Protein AF-A0A3M6WZV6-F1 (afdb_monomer)

Solvent-accessible surface area (backbone atoms only — not comparable to full-atom values): 19141 Å² total; per-residue (Å²): 133,91,79,90,84,82,86,82,86,83,79,83,80,78,80,81,77,75,77,76,79,61,60,22,54,86,67,29,68,26,40,27,79,83,56,86,71,44,52,48,35,38,93,62,30,29,59,44,77,78,53,73,67,36,16,31,14,40,81,72,50,84,95,67,84,87,75,90,85,83,92,76,92,78,91,82,89,81,88,88,78,91,80,89,81,89,81,89,80,91,79,92,76,91,74,87,81,78,86,69,77,86,72,78,70,80,70,48,63,26,48,73,55,91,95,32,44,26,54,77,86,46,73,51,90,78,54,58,53,78,44,60,58,58,37,59,50,88,54,65,66,62,48,45,52,51,39,48,52,35,42,77,69,64,33,41,37,40,34,35,46,58,53,28,34,34,60,56,85,71,62,89,84,55,63,41,33,33,33,37,38,89,60,68,72,45,73,36,73,45,79,46,14,44,46,24,40,50,49,48,50,55,40,22,51,77,46,68,28,24,30,36,37,23,57,39,30,54,50,62,73,56,21,20,53,64,42,40,20,80,70,50,76,48,88,51,61,65,53,44,68,74,32,67,63,37,46,50,53,50,54,50,49,48,49,64,56,54,71,73,50,82,81,54,48,22,50,35,29,46,25,57,19,45,48,61,68,54,89,94,54,66,68,64,56,58,53,51,44,51,54,54,50,52,52,51,49,40,74,78,44,72,80,54,41,72,47,60,44,55,86,69,80,87,74,81,125

Mean predicted aligned error: 15.86 Å

Foldseek 3Di:
DDDDDDDDDDDDDDDPPPPPQDAAEAFGWQDAPPDPHHNHHPPQWHWADPDRGTTTTYGDDDPDDDDDDDDDDDDDDDDDDDDDDDDDDDDDDDDDDPDDDPDQDQFDAWDDDVPFIAGSNDTDDFAAEEDQCQLFDLDLVVLLVVLQVCLVVRHAEYEYEPAQEEADDDPPLGAHQWYCDPQDIDGDPDSSYCVSVVSNLVSLLVSNHAYEYEQFEQDCHSHGLVSCCVNQVHDHLLCLLPGPRNVVVSLVSLLVRLVVCQPRSRYQEYEHYAADDDPPDDPVSLVVSQVVSVVSNCVNHVRHHYYHNHPPPPPPD

pLDDT: mean 84.37, std 23.23, range [30.5, 99.0]

Structure (mmCIF, N/CA/C/O backbone):
data_AF-A0A3M6WZV6-F1
#
_entry.id   AF-A0A3M6WZV6-F1
#
loop_
_atom_site.group_PDB
_atom_site.id
_atom_site.type_symbol
_atom_site.label_atom_id
_atom_site.label_alt_id
_atom_site.label_comp_id
_atom_site.label_asym_id
_atom_site.label_entity_id
_atom_site.label_seq_id
_atom_site.pdbx_PDB_ins_code
_atom_site.Cartn_x
_atom_site.Cartn_y
_atom_site.Cartn_z
_atom_site.occupancy
_atom_site.B_iso_or_equiv
_atom_site.auth_seq_id
_atom_site.auth_comp_id
_atom_site.auth_asym_id
_atom_site.auth_atom_id
_atom_site.pdbx_PDB_model_num
ATOM 1 N N . MET A 1 1 ? 66.394 -41.597 69.757 1.00 39.25 1 MET A N 1
ATOM 2 C CA . MET A 1 1 ? 66.690 -40.171 69.503 1.00 39.25 1 MET A CA 1
ATOM 3 C C . MET A 1 1 ? 65.467 -39.526 68.868 1.00 39.25 1 MET A C 1
ATOM 5 O O . MET A 1 1 ? 64.855 -40.140 68.011 1.00 39.25 1 MET A O 1
ATOM 9 N N . LYS A 1 2 ? 65.102 -38.357 69.403 1.00 44.09 2 LYS A N 1
ATOM 10 C CA . LYS A 1 2 ? 64.090 -37.365 68.992 1.00 44.09 2 LYS A CA 1
ATOM 11 C C . LYS A 1 2 ? 63.691 -37.412 67.503 1.00 44.09 2 LYS A C 1
ATOM 13 O O . LYS A 1 2 ? 64.576 -37.433 66.663 1.00 44.09 2 LYS A O 1
ATOM 18 N N . HIS A 1 3 ? 62.395 -37.323 67.187 1.00 40.31 3 HIS A N 1
ATOM 19 C CA . HIS A 1 3 ? 61.750 -36.048 66.829 1.00 40.31 3 HIS A CA 1
ATOM 20 C C . HIS A 1 3 ? 60.223 -36.189 66.659 1.00 40.31 3 HIS A C 1
ATOM 22 O O . HIS A 1 3 ? 59.741 -37.007 65.883 1.00 40.31 3 HIS A O 1
ATOM 28 N N . SER A 1 4 ? 59.486 -35.350 67.397 1.00 44.00 4 SER A N 1
ATOM 29 C CA . SER A 1 4 ? 58.092 -34.964 67.149 1.00 44.00 4 SER A CA 1
ATOM 30 C C . SER A 1 4 ? 57.871 -34.469 65.722 1.00 44.00 4 SER A C 1
ATOM 32 O O . SER A 1 4 ? 58.726 -33.781 65.167 1.00 44.00 4 SER A O 1
ATOM 34 N N . SER A 1 5 ? 56.668 -34.671 65.190 1.00 46.50 5 SER A N 1
ATOM 35 C CA . SER A 1 5 ? 56.097 -33.785 64.172 1.00 46.50 5 SER A CA 1
ATOM 36 C C . SER A 1 5 ? 54.604 -33.609 64.435 1.00 46.50 5 SER A C 1
ATOM 38 O O . SER A 1 5 ? 53.846 -34.574 64.501 1.00 46.50 5 SER A O 1
ATOM 40 N N . SER A 1 6 ? 54.244 -32.353 64.683 1.00 44.28 6 SER A N 1
ATOM 41 C CA . SER A 1 6 ? 52.907 -31.858 64.991 1.00 44.28 6 SER A CA 1
ATOM 42 C C . SER A 1 6 ? 52.050 -31.660 63.737 1.00 44.28 6 SER A C 1
ATOM 44 O O . SER A 1 6 ? 52.566 -31.398 62.657 1.00 44.28 6 SER A O 1
ATOM 46 N N . LEU A 1 7 ? 50.738 -31.749 63.978 1.00 45.72 7 LEU A N 1
ATOM 47 C CA . LEU A 1 7 ? 49.558 -31.214 63.284 1.00 45.72 7 LEU A CA 1
ATOM 48 C C . LEU A 1 7 ? 49.718 -30.429 61.966 1.00 45.72 7 LEU A C 1
ATOM 50 O O . LEU A 1 7 ? 50.375 -29.394 61.927 1.00 45.72 7 LEU A O 1
ATOM 54 N N . ALA A 1 8 ? 48.838 -30.758 61.014 1.00 42.41 8 ALA A N 1
ATOM 55 C CA . ALA A 1 8 ? 47.955 -29.770 60.384 1.00 42.41 8 ALA A CA 1
ATOM 56 C C . ALA A 1 8 ? 46.658 -30.454 59.902 1.00 42.41 8 ALA A C 1
ATOM 58 O O . ALA A 1 8 ? 46.665 -31.207 58.932 1.00 42.41 8 ALA A O 1
ATOM 59 N N . ALA A 1 9 ? 45.541 -30.208 60.591 1.00 46.25 9 ALA A N 1
ATOM 60 C CA . ALA A 1 9 ? 44.210 -30.520 60.081 1.00 46.25 9 ALA A CA 1
ATOM 61 C C . ALA A 1 9 ? 43.785 -29.382 59.138 1.00 46.25 9 ALA A C 1
ATOM 63 O O . ALA A 1 9 ? 43.605 -28.250 59.588 1.00 46.25 9 ALA A O 1
ATOM 64 N N . LEU A 1 10 ? 43.656 -29.661 57.838 1.00 41.41 10 LEU A N 1
ATOM 65 C CA . LEU A 1 10 ? 43.050 -28.727 56.888 1.00 41.41 10 LEU A CA 1
ATOM 66 C C . LEU A 1 10 ? 41.525 -28.767 57.059 1.00 41.41 10 LEU A C 1
ATOM 68 O O . LEU A 1 10 ? 40.875 -29.745 56.694 1.00 41.41 10 LEU A O 1
ATOM 72 N N . ALA A 1 11 ? 40.957 -27.689 57.597 1.00 48.72 11 ALA A N 1
ATOM 73 C CA . ALA A 1 11 ? 39.534 -27.408 57.487 1.00 48.72 11 ALA A CA 1
ATOM 74 C C . ALA A 1 11 ? 39.229 -26.982 56.041 1.00 48.72 11 ALA A C 1
ATOM 76 O O . ALA A 1 11 ? 39.697 -25.940 55.582 1.00 48.72 11 ALA A O 1
ATOM 77 N N . ALA A 1 12 ? 38.466 -27.797 55.312 1.00 47.28 12 ALA A N 1
ATOM 78 C CA . ALA A 1 12 ? 37.948 -27.431 54.002 1.00 47.28 12 ALA A CA 1
ATOM 79 C C . ALA A 1 12 ? 36.805 -26.419 54.179 1.00 47.28 12 ALA A C 1
ATOM 81 O O . ALA A 1 12 ? 35.716 -26.765 54.634 1.00 47.28 12 ALA A O 1
ATOM 82 N N . VAL A 1 13 ? 37.067 -25.160 53.833 1.00 50.94 13 VAL A N 1
ATOM 83 C CA . VAL A 1 13 ? 36.039 -24.126 53.691 1.00 50.94 13 VAL A CA 1
ATOM 84 C C . VAL A 1 13 ? 35.332 -24.376 52.360 1.00 50.94 13 VAL A C 1
ATOM 86 O O . VAL A 1 13 ? 35.919 -24.186 51.297 1.00 50.94 13 VAL A O 1
ATOM 89 N N . ALA A 1 14 ? 34.086 -24.844 52.412 1.00 51.78 14 ALA A N 1
ATOM 90 C CA . ALA A 1 14 ? 33.229 -24.909 51.235 1.00 51.78 14 ALA A CA 1
ATOM 91 C C . ALA A 1 14 ? 32.904 -23.473 50.775 1.00 51.78 14 ALA A C 1
ATOM 93 O O . ALA A 1 14 ? 32.451 -22.672 51.598 1.00 51.78 14 ALA A O 1
ATOM 94 N N . PRO A 1 15 ? 33.116 -23.111 49.499 1.00 47.16 15 PRO A N 1
ATOM 95 C CA . PRO A 1 15 ? 32.676 -21.821 49.000 1.00 47.16 15 PRO A CA 1
ATOM 96 C C . PRO A 1 15 ? 31.147 -21.828 48.918 1.00 47.16 15 PRO A C 1
ATOM 98 O O . PRO A 1 15 ? 30.552 -22.635 48.204 1.00 47.16 15 PRO A O 1
ATOM 101 N N . PHE A 1 16 ? 30.506 -20.915 49.648 1.00 46.62 16 PHE A N 1
ATOM 102 C CA . PHE A 1 16 ? 29.131 -20.528 49.361 1.00 46.62 16 PHE A CA 1
ATOM 103 C C . PHE A 1 16 ? 29.114 -19.907 47.960 1.00 46.62 16 PHE A C 1
ATOM 105 O O . PHE A 1 16 ? 29.552 -18.775 47.763 1.00 46.62 16 PHE A O 1
ATOM 112 N N . LEU A 1 17 ? 28.645 -20.669 46.973 1.00 44.19 17 LEU A N 1
ATOM 113 C CA . LEU A 1 17 ? 28.261 -20.138 45.671 1.00 44.19 17 LEU A CA 1
ATOM 114 C C . LEU A 1 17 ? 27.056 -19.222 45.894 1.00 44.19 17 LEU A C 1
ATOM 116 O O . LEU A 1 17 ? 25.926 -19.688 46.035 1.00 44.19 17 LEU A O 1
ATOM 120 N N . ALA A 1 18 ? 27.300 -17.915 45.958 1.00 47.25 18 ALA A N 1
ATOM 121 C CA . ALA A 1 18 ? 26.246 -16.935 45.774 1.00 47.25 18 ALA A CA 1
ATOM 122 C C . ALA A 1 18 ? 25.722 -17.102 44.341 1.00 47.25 18 ALA A C 1
ATOM 124 O O . ALA A 1 18 ? 26.432 -16.812 43.377 1.00 47.25 18 ALA A O 1
ATOM 125 N N . ALA A 1 19 ? 24.505 -17.626 44.190 1.00 47.66 19 ALA A N 1
ATOM 126 C CA . ALA A 1 19 ? 23.807 -17.584 42.916 1.00 47.66 19 ALA A CA 1
ATOM 127 C C . ALA A 1 19 ? 23.584 -16.107 42.573 1.00 47.66 19 ALA A C 1
ATOM 129 O O . ALA A 1 19 ? 22.813 -15.426 43.248 1.00 47.66 19 ALA A O 1
ATOM 130 N N . ALA A 1 20 ? 24.299 -15.595 41.571 1.00 53.62 20 ALA A N 1
ATOM 131 C CA . ALA A 1 20 ? 24.029 -14.270 41.039 1.00 53.62 20 ALA A CA 1
ATOM 132 C C . ALA A 1 20 ? 22.586 -14.272 40.519 1.00 53.62 20 ALA A C 1
ATOM 134 O O . ALA A 1 20 ? 22.272 -14.979 39.560 1.00 53.62 20 ALA A O 1
ATOM 135 N N . GLN A 1 21 ? 21.694 -13.536 41.184 1.00 60.34 21 GLN A N 1
ATOM 136 C CA . GLN A 1 21 ? 20.367 -13.275 40.645 1.00 60.34 21 GLN A CA 1
ATOM 137 C C . GLN A 1 21 ? 20.577 -12.434 39.388 1.00 60.34 21 GLN A C 1
ATOM 139 O O . GLN A 1 21 ? 21.004 -11.286 39.465 1.00 60.34 21 GLN A O 1
ATOM 144 N N . GLN A 1 22 ? 20.383 -13.044 38.223 1.00 79.69 22 GLN A N 1
ATOM 145 C CA . GLN A 1 22 ? 20.470 -12.334 36.958 1.00 79.69 22 GLN A CA 1
ATOM 146 C C . GLN A 1 22 ? 19.327 -11.315 36.922 1.00 79.69 22 GLN A C 1
ATOM 148 O O . GLN A 1 22 ? 18.174 -11.687 37.098 1.00 79.69 22 GLN A O 1
ATOM 153 N N . GLU A 1 23 ? 19.631 -10.033 36.761 1.00 91.44 23 GLU A N 1
ATOM 154 C CA . GLU A 1 23 ? 18.604 -8.997 36.636 1.00 91.44 23 GLU A CA 1
ATOM 155 C C . GLU A 1 23 ? 18.177 -8.848 35.171 1.00 91.44 23 GLU A C 1
ATOM 157 O O . GLU A 1 23 ? 18.965 -9.044 34.241 1.00 91.44 23 GLU A O 1
ATOM 162 N N . VAL A 1 24 ? 16.912 -8.498 34.961 1.00 93.38 24 VAL A N 1
ATOM 163 C CA . VAL A 1 24 ? 16.340 -8.176 33.656 1.00 93.38 24 VAL A CA 1
ATOM 164 C C . VAL A 1 24 ? 16.619 -6.709 33.357 1.00 93.38 24 VAL A C 1
ATOM 166 O O . VAL A 1 24 ? 16.270 -5.826 34.144 1.00 93.38 24 VAL A O 1
ATOM 169 N N . GLY A 1 25 ? 17.243 -6.445 32.208 1.00 92.62 25 GLY A N 1
ATOM 170 C CA . GLY A 1 25 ? 17.491 -5.085 31.737 1.00 92.62 25 GLY A CA 1
ATOM 171 C C . GLY A 1 25 ? 16.203 -4.276 31.552 1.00 92.62 25 GLY A C 1
ATOM 172 O O . GLY A 1 25 ? 15.100 -4.823 31.490 1.00 92.62 25 GLY A O 1
ATOM 173 N N . ALA A 1 26 ? 16.351 -2.957 31.439 1.00 93.06 26 ALA A N 1
ATOM 174 C CA . ALA A 1 26 ? 15.254 -2.046 31.123 1.00 93.06 26 ALA A CA 1
ATOM 175 C C . ALA A 1 26 ? 14.397 -2.582 29.959 1.00 93.06 26 ALA A C 1
ATOM 177 O O . ALA A 1 26 ? 14.938 -2.999 28.936 1.00 93.06 26 ALA A O 1
ATOM 178 N N . TYR A 1 27 ? 13.070 -2.584 30.122 1.00 94.44 27 TYR A N 1
ATOM 179 C CA . TYR A 1 27 ? 12.093 -3.071 29.136 1.00 94.44 27 TYR A CA 1
ATOM 180 C C . TYR A 1 27 ? 12.167 -4.568 28.786 1.00 94.44 27 TYR A C 1
ATOM 182 O O . TYR A 1 27 ? 11.445 -5.030 27.900 1.00 94.44 27 TYR A O 1
ATOM 190 N N . GLY A 1 28 ? 12.984 -5.360 29.484 1.00 94.69 28 GLY A N 1
ATOM 191 C CA . GLY A 1 28 ? 13.002 -6.812 29.319 1.00 94.69 28 GLY A CA 1
ATOM 192 C C . GLY A 1 28 ? 11.772 -7.490 29.932 1.00 94.69 28 GLY A C 1
ATOM 193 O O . GLY A 1 28 ? 11.123 -6.947 30.831 1.00 94.69 28 GLY A O 1
ATOM 194 N N . GLN A 1 29 ? 11.451 -8.695 29.449 1.00 97.06 29 GLN A N 1
ATOM 195 C CA . GLN A 1 29 ? 10.402 -9.523 30.045 1.00 97.06 29 GLN A CA 1
ATOM 196 C C . GLN A 1 29 ? 10.846 -10.001 31.429 1.00 97.06 29 GLN A C 1
ATOM 198 O O . GLN A 1 29 ? 11.932 -10.545 31.571 1.00 97.06 29 GLN A O 1
ATOM 203 N N . CYS A 1 30 ? 9.998 -9.818 32.434 1.00 96.94 30 CYS A N 1
ATOM 204 C CA . CYS A 1 30 ? 10.267 -10.181 33.829 1.00 96.94 30 CYS A CA 1
ATOM 205 C C . CYS A 1 30 ? 9.181 -11.094 34.422 1.00 96.94 30 CYS A C 1
ATOM 207 O O . CYS A 1 30 ? 9.174 -11.373 35.619 1.00 96.94 30 CYS A O 1
ATOM 209 N N . GLY A 1 31 ? 8.239 -11.556 33.596 1.00 96.19 31 GLY A N 1
ATOM 210 C CA . GLY A 1 31 ? 7.153 -12.434 34.014 1.00 96.19 31 GLY A CA 1
ATOM 211 C C . GLY A 1 31 ? 6.237 -12.846 32.863 1.00 96.19 31 GLY A C 1
ATOM 212 O O . GLY A 1 31 ? 6.350 -12.350 31.738 1.00 96.19 31 GLY A O 1
ATOM 213 N N . GLY A 1 32 ? 5.334 -13.776 33.160 1.00 95.94 32 GLY A N 1
ATOM 214 C CA . GLY A 1 32 ? 4.416 -14.393 32.206 1.00 95.94 32 GLY A CA 1
ATOM 215 C C . GLY A 1 32 ? 4.234 -15.881 32.496 1.00 95.94 32 GLY A C 1
ATOM 216 O O . GLY A 1 32 ? 5.146 -16.531 32.997 1.00 95.94 32 GLY A O 1
ATOM 217 N N . SER A 1 33 ? 3.068 -16.433 32.185 1.00 90.81 33 SER A N 1
ATOM 218 C CA . SER A 1 33 ? 2.684 -17.821 32.485 1.00 90.81 33 SER A CA 1
ATOM 219 C C . SER A 1 33 ? 3.585 -18.897 31.859 1.00 90.81 33 SER A C 1
ATOM 221 O O . SER A 1 33 ? 3.628 -20.013 32.368 1.00 90.81 33 SER A O 1
ATOM 223 N N . SER A 1 34 ? 4.346 -18.574 30.810 1.00 90.69 34 SER A N 1
ATOM 224 C CA . SER A 1 34 ? 5.349 -19.457 30.191 1.00 90.69 34 SER A CA 1
ATOM 225 C C . SER A 1 34 ? 6.791 -18.949 30.331 1.00 90.69 34 SER A C 1
ATOM 227 O O . SER A 1 34 ? 7.692 -19.466 29.672 1.00 90.69 34 SER A O 1
ATOM 229 N N . TYR A 1 35 ? 7.025 -17.917 31.144 1.00 92.81 35 TYR A N 1
ATOM 230 C CA . TYR A 1 35 ? 8.338 -17.299 31.303 1.00 92.81 35 TYR A CA 1
ATOM 231 C C . TYR A 1 35 ? 9.133 -17.980 32.426 1.00 92.81 35 TYR A C 1
ATOM 233 O O . TYR A 1 35 ? 8.697 -18.014 33.574 1.00 92.81 35 TYR A O 1
ATOM 241 N N . SER A 1 36 ? 10.316 -18.506 32.096 1.00 93.56 36 SER A N 1
ATOM 242 C CA . SER A 1 36 ? 11.221 -19.194 33.034 1.00 93.56 36 SER A CA 1
ATOM 243 C C . SER A 1 36 ? 12.505 -18.410 33.332 1.00 93.56 36 SER A C 1
ATOM 245 O O . SER A 1 36 ? 13.452 -18.971 33.884 1.00 93.56 36 SER A O 1
ATOM 247 N N . GLY A 1 37 ? 12.579 -17.151 32.895 1.00 92.06 37 GLY A N 1
ATOM 248 C CA . GLY A 1 37 ? 13.741 -16.293 33.097 1.00 92.06 37 GLY A CA 1
ATOM 249 C C . GLY A 1 37 ? 13.695 -15.526 34.424 1.00 92.06 37 GLY A C 1
ATOM 250 O O . GLY A 1 37 ? 12.807 -15.743 35.253 1.00 92.06 37 GLY A O 1
ATOM 251 N N . PRO A 1 38 ? 14.647 -14.609 34.645 1.00 92.81 38 PRO A N 1
ATOM 252 C CA . PRO A 1 38 ? 14.697 -13.837 35.876 1.00 92.81 38 PRO A CA 1
ATOM 253 C C . PRO A 1 38 ? 13.540 -12.842 36.004 1.00 92.81 38 PRO A C 1
ATOM 255 O O . PRO A 1 38 ? 13.070 -12.301 35.007 1.00 92.81 38 PRO A O 1
ATOM 258 N N . THR A 1 39 ? 13.084 -12.586 37.231 1.00 94.31 39 THR A N 1
ATOM 259 C CA . THR A 1 39 ? 11.917 -11.726 37.511 1.00 94.31 39 THR A CA 1
ATOM 260 C C . THR A 1 39 ? 12.278 -10.383 38.148 1.00 94.31 39 THR A C 1
ATOM 262 O O . THR A 1 39 ? 11.421 -9.511 38.279 1.00 94.31 39 THR A O 1
ATOM 265 N N . ALA A 1 40 ? 13.530 -10.218 38.578 1.00 94.19 40 ALA A N 1
ATOM 266 C CA . ALA A 1 40 ? 14.031 -8.983 39.170 1.00 94.19 40 ALA A CA 1
ATOM 267 C C . ALA A 1 40 ? 14.516 -8.041 38.066 1.00 94.19 40 ALA A C 1
ATOM 269 O O . ALA A 1 40 ? 15.320 -8.443 37.230 1.00 94.19 40 ALA A O 1
ATOM 270 N N . CYS A 1 41 ? 14.026 -6.805 38.059 1.00 94.94 41 CYS A N 1
ATOM 271 C CA . CYS A 1 41 ? 14.473 -5.772 37.130 1.00 94.94 41 CYS A CA 1
ATOM 272 C C . CYS A 1 41 ? 15.708 -5.050 37.671 1.00 94.94 41 CYS A C 1
ATOM 274 O O . CYS A 1 41 ? 15.874 -4.951 38.885 1.00 94.94 41 CYS A O 1
ATOM 276 N N . VAL A 1 42 ? 16.531 -4.507 36.772 1.00 94.00 42 VAL A N 1
ATOM 277 C CA . VAL A 1 42 ? 17.641 -3.614 37.140 1.00 94.00 42 VAL A CA 1
ATOM 278 C C . VAL A 1 42 ?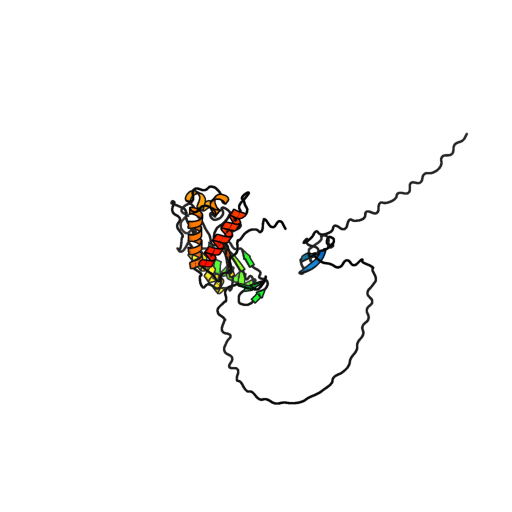 17.163 -2.410 37.959 1.00 94.00 42 VAL A C 1
ATOM 280 O O . VAL A 1 42 ? 16.014 -1.974 37.845 1.00 94.00 42 VAL A O 1
ATOM 283 N N . SER A 1 43 ? 18.064 -1.839 38.763 1.00 91.75 43 SER A N 1
ATOM 284 C CA . SER A 1 43 ? 17.773 -0.659 39.589 1.00 91.75 43 SER A CA 1
ATOM 285 C C . SER A 1 43 ? 17.091 0.471 38.799 1.00 91.75 43 SER A C 1
ATOM 287 O O . SER A 1 43 ? 17.467 0.781 37.667 1.00 91.75 43 SER A O 1
ATOM 289 N N . GLY A 1 44 ? 16.063 1.079 39.399 1.00 90.31 44 GLY A N 1
ATOM 290 C CA . GLY A 1 44 ? 15.211 2.097 38.771 1.00 90.31 44 GLY A CA 1
ATOM 291 C C . GLY A 1 44 ? 14.021 1.545 37.974 1.00 90.31 44 GLY A C 1
ATOM 292 O O . GLY A 1 44 ? 13.177 2.330 37.532 1.00 90.31 44 GLY A O 1
ATOM 293 N N . TYR A 1 45 ? 13.913 0.220 37.827 1.00 93.06 45 TYR A N 1
ATOM 294 C CA . TYR A 1 45 ? 12.825 -0.459 37.122 1.00 93.06 45 TYR A CA 1
ATOM 295 C C . TYR A 1 45 ? 12.085 -1.434 38.044 1.00 93.06 45 TYR A C 1
ATOM 297 O O . TYR A 1 45 ? 12.657 -1.993 38.977 1.00 93.06 45 TYR A O 1
ATOM 305 N N . HIS A 1 46 ? 10.804 -1.669 37.765 1.00 94.06 46 HIS A N 1
ATOM 306 C CA . HIS A 1 46 ? 10.013 -2.705 38.430 1.00 94.06 46 HIS A CA 1
ATOM 307 C C . HIS A 1 46 ? 9.270 -3.555 37.404 1.00 94.06 46 HIS A C 1
ATOM 309 O O . HIS A 1 46 ? 8.978 -3.105 36.295 1.00 94.06 46 HIS A O 1
ATOM 315 N N . CYS A 1 47 ? 8.963 -4.795 37.778 1.00 95.31 47 CYS A N 1
ATOM 316 C CA . CYS A 1 47 ? 8.249 -5.704 36.899 1.00 95.31 47 CYS A CA 1
ATOM 317 C C . CYS A 1 47 ? 6.752 -5.374 36.892 1.00 95.31 47 CYS A C 1
ATOM 319 O O . CYS A 1 47 ? 6.044 -5.674 37.854 1.00 95.31 47 CYS A O 1
ATOM 321 N N . GLN A 1 48 ? 6.261 -4.765 35.813 1.00 95.56 48 GLN A N 1
ATOM 322 C CA . GLN A 1 48 ? 4.848 -4.457 35.626 1.00 95.56 48 GLN A CA 1
ATOM 323 C C . GLN A 1 48 ? 4.174 -5.544 34.788 1.00 95.56 48 GLN A C 1
ATOM 325 O O . GLN A 1 48 ? 4.596 -5.861 33.676 1.00 95.56 48 GLN A O 1
ATOM 330 N N . ARG A 1 49 ? 3.092 -6.124 35.316 1.00 96.06 49 ARG A N 1
ATOM 331 C CA . ARG A 1 49 ? 2.272 -7.085 34.570 1.00 96.06 49 ARG A CA 1
ATOM 332 C C . ARG A 1 49 ? 1.450 -6.359 33.508 1.00 96.06 49 ARG A C 1
ATOM 334 O O . ARG A 1 49 ? 0.674 -5.471 33.848 1.00 96.06 49 ARG A O 1
ATOM 341 N N . HIS A 1 50 ? 1.544 -6.815 32.260 1.00 88.38 50 HIS A N 1
ATOM 342 C CA . HIS A 1 50 ? 0.686 -6.345 31.169 1.00 88.38 50 HIS A CA 1
ATOM 343 C C . HIS A 1 50 ? -0.465 -7.319 30.903 1.00 88.38 50 HIS A C 1
ATOM 345 O O . HIS A 1 50 ? -1.610 -6.900 30.756 1.00 88.38 50 HIS A O 1
ATOM 351 N N . ASN A 1 51 ? -0.188 -8.623 30.881 1.00 92.00 51 ASN A N 1
ATOM 352 C CA . ASN A 1 51 ? -1.198 -9.675 30.748 1.00 92.00 51 ASN A CA 1
ATOM 353 C C . ASN A 1 51 ? -0.708 -10.991 31.385 1.00 92.00 51 ASN A C 1
ATOM 355 O O . ASN A 1 51 ? 0.344 -11.021 32.020 1.00 92.00 51 ASN A O 1
ATOM 359 N N . ASP A 1 52 ? -1.480 -12.074 31.256 1.00 94.81 52 ASP A N 1
ATOM 360 C CA . ASP A 1 52 ? -1.141 -13.378 31.850 1.00 94.81 52 ASP A CA 1
ATOM 361 C C . ASP A 1 52 ? 0.160 -13.982 31.314 1.00 94.81 52 ASP A C 1
ATOM 363 O O . ASP A 1 52 ? 0.834 -14.716 32.030 1.00 94.81 52 ASP A O 1
ATOM 367 N N . TYR A 1 53 ? 0.532 -13.661 30.078 1.00 93.75 53 TYR A N 1
ATOM 368 C CA . TYR A 1 53 ? 1.679 -14.236 29.379 1.00 93.75 53 TYR A CA 1
ATOM 369 C C . TYR A 1 53 ? 2.904 -13.312 29.386 1.00 93.75 53 TYR A C 1
ATOM 371 O O . TYR A 1 53 ? 3.987 -13.745 28.996 1.00 93.75 53 TYR A O 1
ATOM 379 N N . TYR A 1 54 ? 2.759 -12.058 29.832 1.00 94.81 54 TYR A N 1
ATOM 380 C CA . TYR A 1 54 ? 3.803 -11.045 29.708 1.00 94.81 54 TYR A CA 1
ATOM 381 C C . TYR A 1 54 ? 3.777 -9.982 30.820 1.00 94.81 54 TYR A C 1
ATOM 383 O O . TYR A 1 54 ? 2.785 -9.268 31.019 1.00 94.81 54 TYR A O 1
ATOM 391 N N . SER A 1 55 ? 4.925 -9.825 31.479 1.00 97.38 55 SER A N 1
ATOM 392 C CA . SER A 1 55 ? 5.273 -8.704 32.358 1.00 97.38 55 SER A CA 1
ATOM 393 C C . SER A 1 55 ? 6.596 -8.088 31.904 1.00 97.38 55 SER A C 1
ATOM 395 O O . SER A 1 55 ? 7.487 -8.822 31.477 1.00 97.38 55 SER A O 1
ATOM 397 N N . GLN A 1 56 ? 6.751 -6.770 32.031 1.00 97.56 56 GLN A N 1
ATOM 398 C CA . GLN A 1 56 ? 7.908 -6.021 31.535 1.00 97.56 56 GLN A CA 1
ATOM 399 C C . GLN A 1 56 ? 8.535 -5.149 32.625 1.00 97.56 56 GLN A C 1
ATOM 401 O O . GLN A 1 56 ? 7.831 -4.584 33.460 1.00 97.56 56 GLN A O 1
ATOM 406 N N . CYS A 1 57 ? 9.861 -5.006 32.600 1.00 97.44 57 CYS A N 1
ATOM 407 C CA . CYS A 1 57 ? 10.562 -4.027 33.422 1.00 97.44 57 CYS A CA 1
ATOM 408 C C . CYS A 1 57 ? 10.293 -2.606 32.923 1.00 97.44 57 CYS A C 1
ATOM 410 O O . CYS A 1 57 ? 10.811 -2.215 31.878 1.00 97.44 57 CYS A O 1
ATOM 412 N N . VAL A 1 58 ? 9.539 -1.814 33.682 1.00 94.81 58 VAL A N 1
ATOM 413 C CA . VAL A 1 58 ? 9.219 -0.417 33.343 1.00 94.81 58 VAL A CA 1
ATOM 414 C C . VAL A 1 58 ? 9.833 0.557 34.359 1.00 94.81 58 VAL A C 1
ATOM 416 O O . VAL A 1 58 ? 10.043 0.169 35.515 1.00 94.81 58 VAL A O 1
ATOM 419 N N . PRO A 1 59 ? 10.146 1.808 33.964 1.00 95.12 59 PRO A N 1
ATOM 420 C CA . PRO A 1 59 ? 10.720 2.795 34.873 1.00 95.12 59 PRO A CA 1
ATOM 421 C C . PRO A 1 59 ? 9.811 3.103 36.069 1.00 95.12 59 PRO A C 1
ATOM 423 O O . PRO A 1 59 ? 8.596 3.231 35.924 1.00 95.12 59 PRO A O 1
ATOM 426 N N . GLY A 1 60 ? 10.423 3.307 37.236 1.00 78.00 60 GLY A N 1
ATOM 427 C CA . GLY A 1 60 ? 9.761 3.845 38.424 1.00 78.00 60 GLY A CA 1
ATOM 428 C C . GLY A 1 60 ? 9.207 2.773 39.354 1.00 78.00 60 GLY A C 1
ATOM 429 O O . GLY A 1 60 ? 8.047 2.405 39.257 1.00 78.00 60 GLY A O 1
ATOM 430 N N . GLY A 1 61 ? 10.027 2.312 40.296 1.00 65.56 61 GLY A N 1
ATOM 431 C CA . GLY A 1 61 ? 9.594 1.582 41.490 1.00 65.56 61 GLY A CA 1
ATOM 432 C C . GLY A 1 61 ? 10.176 2.252 42.742 1.00 65.56 61 GLY A C 1
ATOM 433 O O . GLY A 1 61 ? 11.231 2.881 42.640 1.00 65.56 61 GLY A O 1
ATOM 434 N N . PRO A 1 62 ? 9.512 2.182 43.907 1.00 50.28 62 PRO A N 1
ATOM 435 C CA . PRO A 1 62 ? 10.054 2.745 45.137 1.00 50.28 62 PRO A CA 1
ATOM 436 C C . PRO A 1 62 ? 11.294 1.964 45.597 1.00 50.28 62 PRO A C 1
ATOM 438 O O . PRO A 1 62 ? 11.274 0.735 45.669 1.00 50.28 62 PRO A O 1
ATOM 441 N N . GLU A 1 63 ? 12.359 2.684 45.959 1.00 46.16 63 GLU A N 1
ATOM 442 C CA . GLU A 1 63 ? 13.415 2.165 46.829 1.00 46.16 63 GLU A CA 1
ATOM 443 C C . GLU A 1 63 ? 12.792 1.839 48.191 1.00 46.16 63 GLU A C 1
ATOM 445 O O . GLU A 1 63 ? 12.633 2.708 49.046 1.00 46.16 63 GLU A O 1
ATOM 450 N N . THR A 1 64 ? 12.410 0.586 48.409 1.00 35.16 64 THR A N 1
ATOM 451 C CA . THR A 1 64 ? 12.121 0.100 49.758 1.00 35.16 64 THR A CA 1
ATOM 452 C C . THR A 1 64 ? 12.846 -1.211 49.986 1.00 35.16 64 THR A C 1
ATOM 454 O O . THR A 1 64 ? 12.464 -2.271 49.490 1.00 35.16 64 THR A O 1
ATOM 457 N N . THR A 1 65 ? 13.924 -1.086 50.751 1.00 32.06 65 THR A N 1
ATOM 458 C CA . THR A 1 65 ? 14.588 -2.129 51.522 1.00 32.06 65 THR A CA 1
ATOM 459 C C . THR A 1 65 ? 13.578 -3.124 52.094 1.00 32.06 65 THR A C 1
ATOM 461 O O . THR A 1 65 ? 12.686 -2.777 52.864 1.00 32.06 65 THR A O 1
ATOM 464 N N . SER A 1 66 ? 13.730 -4.387 51.701 1.00 30.83 66 SER A N 1
ATOM 465 C CA . SER A 1 66 ? 12.961 -5.501 52.245 1.00 30.83 66 SER A CA 1
ATOM 466 C C . SER A 1 66 ? 13.391 -5.784 53.685 1.00 30.83 66 SER A C 1
ATOM 468 O O . SER A 1 66 ? 14.507 -6.243 53.920 1.00 30.83 66 SER A O 1
ATOM 470 N N . THR A 1 67 ? 12.490 -5.575 54.642 1.00 30.50 67 THR A N 1
ATOM 471 C CA . THR A 1 67 ? 12.490 -6.306 55.914 1.00 30.50 67 THR A CA 1
ATOM 472 C C . THR A 1 67 ? 11.215 -7.132 55.998 1.00 30.50 67 THR A C 1
ATOM 474 O O . THR A 1 67 ? 10.106 -6.612 55.895 1.00 30.50 67 THR A O 1
ATOM 477 N N . VAL A 1 68 ? 11.434 -8.435 56.120 1.00 37.50 68 VAL A N 1
ATOM 478 C CA . VAL A 1 68 ? 10.479 -9.530 56.295 1.00 37.50 68 VAL A CA 1
ATOM 479 C C . VAL A 1 68 ? 9.674 -9.334 57.583 1.00 37.50 68 VAL A C 1
ATOM 481 O O . VAL A 1 68 ? 10.287 -8.996 58.588 1.00 37.50 68 VAL A O 1
ATOM 484 N N . ASP A 1 69 ? 8.351 -9.566 57.554 1.00 32.50 69 ASP A N 1
ATOM 485 C CA . ASP A 1 69 ? 7.622 -10.327 58.591 1.00 32.50 69 ASP A CA 1
ATOM 486 C C . ASP A 1 69 ? 6.118 -10.542 58.265 1.00 32.50 69 ASP A C 1
ATOM 488 O O . ASP A 1 69 ? 5.580 -9.895 57.362 1.00 32.50 69 ASP A O 1
ATOM 492 N N . PRO A 1 70 ? 5.450 -11.534 58.899 1.00 39.56 70 PRO A N 1
ATOM 493 C CA . PRO A 1 70 ? 4.404 -12.335 58.265 1.00 39.56 70 PRO A CA 1
ATOM 494 C C . PRO A 1 70 ? 2.962 -11.858 58.492 1.00 39.56 70 PRO A C 1
ATOM 496 O O . PRO A 1 70 ? 2.594 -11.259 59.500 1.00 39.56 70 PRO A O 1
ATOM 499 N N . VAL A 1 71 ? 2.113 -12.248 57.539 1.00 35.19 71 VAL A N 1
ATOM 500 C CA . VAL A 1 71 ? 0.654 -12.090 57.527 1.00 35.19 71 VAL A CA 1
ATOM 501 C C . VAL A 1 71 ? 0.003 -12.797 58.722 1.00 35.19 71 VAL A C 1
ATOM 503 O O . VAL A 1 71 ? 0.097 -14.017 58.858 1.00 35.19 71 VAL A O 1
ATOM 506 N N . THR A 1 72 ? -0.772 -12.055 59.517 1.00 30.84 72 THR A N 1
ATOM 507 C CA . THR A 1 72 ? -1.840 -12.616 60.362 1.00 30.84 72 THR A CA 1
ATOM 508 C C . THR A 1 72 ? -3.201 -12.054 59.953 1.00 30.84 72 THR A C 1
ATOM 510 O O . THR A 1 72 ? -3.409 -10.848 59.853 1.00 30.84 72 THR A O 1
ATOM 513 N N . LYS A 1 73 ? -4.137 -12.977 59.694 1.00 41.03 73 LYS A N 1
ATOM 514 C CA . LYS A 1 73 ? -5.571 -12.730 59.504 1.00 41.03 73 LYS A CA 1
ATOM 515 C C . LYS A 1 73 ? -6.166 -12.069 60.745 1.00 41.03 73 LYS A C 1
ATOM 517 O O . LYS A 1 73 ? -6.049 -12.640 61.826 1.00 41.03 73 LYS A O 1
ATOM 522 N N . VAL A 1 74 ? -6.964 -11.019 60.557 1.00 31.23 74 VAL A N 1
ATOM 523 C CA . VAL A 1 74 ? -8.073 -10.696 61.466 1.00 31.23 74 VAL A CA 1
ATOM 524 C C . VAL A 1 74 ? -9.292 -10.282 60.642 1.00 31.23 74 VAL A C 1
ATOM 526 O O . VAL A 1 74 ? -9.272 -9.306 59.899 1.00 31.23 74 VAL A O 1
ATOM 529 N N . VAL A 1 75 ? -10.348 -11.081 60.776 1.00 40.41 75 VAL A N 1
ATOM 530 C CA . VAL A 1 75 ? -11.727 -10.756 60.404 1.00 40.41 75 VAL A CA 1
ATOM 531 C C . VAL A 1 75 ? -12.245 -9.743 61.418 1.00 40.41 75 VAL A C 1
ATOM 533 O O . VAL A 1 75 ? -12.100 -9.976 62.616 1.00 40.41 75 VAL A O 1
ATOM 536 N N . SER A 1 76 ? -12.901 -8.672 60.973 1.00 33.34 76 SER A N 1
ATOM 537 C CA . SER A 1 76 ? -13.822 -7.957 61.853 1.00 33.34 76 SER A CA 1
ATOM 538 C C . SER A 1 76 ? -14.964 -7.316 61.076 1.00 33.34 76 SER A C 1
ATOM 540 O O . SER A 1 76 ? -14.772 -6.548 60.137 1.00 33.34 76 SER A O 1
ATOM 542 N N . SER A 1 77 ? -16.159 -7.714 61.485 1.00 36.28 77 SER A N 1
ATOM 543 C CA . SER A 1 77 ? -17.473 -7.229 61.101 1.00 36.28 77 SER A CA 1
ATOM 544 C C . SER A 1 77 ? -17.835 -5.962 61.871 1.00 36.28 77 SER A C 1
ATOM 546 O O . SER A 1 77 ? -17.702 -5.949 63.094 1.00 36.28 77 SER A O 1
ATOM 548 N N . THR A 1 78 ? -18.459 -4.992 61.208 1.00 35.47 78 THR A N 1
ATOM 549 C CA . THR A 1 78 ? -19.344 -4.031 61.879 1.00 35.47 78 THR A CA 1
ATOM 550 C C . THR A 1 78 ? -20.523 -3.676 60.980 1.00 35.47 78 THR A C 1
ATOM 552 O O . THR A 1 78 ? -20.372 -3.179 59.868 1.00 35.47 78 THR A O 1
ATOM 555 N N . ALA A 1 79 ? -21.710 -3.993 61.495 1.00 38.16 79 ALA A N 1
ATOM 556 C CA . ALA A 1 79 ? -23.009 -3.523 61.039 1.00 38.16 79 ALA A CA 1
ATOM 557 C C . ALA A 1 79 ? -23.262 -2.073 61.491 1.00 38.16 79 ALA A C 1
ATOM 559 O O . ALA A 1 79 ? -22.522 -1.582 62.347 1.00 38.16 79 ALA A O 1
ATOM 560 N N . ASN A 1 80 ? -24.357 -1.491 60.965 1.00 36.78 80 ASN A N 1
ATOM 561 C CA . ASN A 1 80 ? -25.115 -0.282 61.374 1.00 36.78 80 ASN A CA 1
ATOM 562 C C . ASN A 1 80 ? -25.148 0.783 60.259 1.00 36.78 80 ASN A C 1
ATOM 564 O O . ASN A 1 80 ? -24.122 1.084 59.670 1.00 36.78 80 ASN A O 1
ATOM 568 N N . THR A 1 81 ? -26.253 1.437 59.893 1.00 31.42 81 THR A N 1
ATOM 569 C CA . THR A 1 81 ? -27.676 1.366 60.271 1.00 31.42 81 THR A CA 1
ATOM 570 C C . THR A 1 81 ? -28.450 2.017 59.124 1.00 31.42 81 THR A C 1
ATOM 572 O O . THR A 1 81 ? -27.960 2.957 58.499 1.00 31.42 81 THR A O 1
ATOM 575 N N . VAL A 1 82 ? -29.666 1.546 58.870 1.00 38.66 82 VAL A N 1
ATOM 576 C CA . VAL A 1 82 ? -30.631 2.164 57.955 1.00 38.66 82 VAL A CA 1
ATOM 577 C C . VAL A 1 82 ? -31.177 3.451 58.579 1.00 38.66 82 VAL A C 1
ATOM 579 O O . VAL A 1 82 ? -31.634 3.422 59.719 1.00 38.66 82 VAL A O 1
ATOM 582 N N . SER A 1 83 ? -31.190 4.545 57.814 1.00 38.62 83 SER A N 1
ATOM 583 C CA . SER A 1 83 ? -32.012 5.727 58.094 1.00 38.62 83 SER A CA 1
ATOM 584 C C . SER A 1 83 ? -32.900 6.015 56.890 1.00 38.62 83 SER A C 1
ATOM 586 O O . SER A 1 83 ? -32.434 6.347 55.803 1.00 38.62 83 SER A O 1
ATOM 588 N N . THR A 1 84 ? -34.196 5.842 57.113 1.00 36.53 84 THR A N 1
ATOM 589 C CA . THR A 1 84 ? -35.312 6.226 56.251 1.00 36.53 84 THR A CA 1
ATOM 590 C C . THR A 1 84 ? -35.517 7.735 56.264 1.00 36.53 84 THR A C 1
ATOM 592 O O . THR A 1 84 ? -35.659 8.305 57.342 1.00 36.53 84 THR A O 1
ATOM 595 N N . SER A 1 85 ? -35.681 8.333 55.085 1.00 38.34 85 SER A N 1
ATOM 596 C CA . SER A 1 85 ? -36.489 9.542 54.899 1.00 38.34 85 SER A CA 1
ATOM 597 C C . SER A 1 85 ? -37.133 9.494 53.520 1.00 38.34 85 SER A C 1
ATOM 599 O O . SER A 1 85 ? -36.455 9.566 52.499 1.00 38.34 85 SER A O 1
ATOM 601 N N . ALA A 1 86 ? -38.453 9.332 53.516 1.00 39.53 86 ALA A N 1
ATOM 602 C CA . ALA A 1 86 ? -39.305 9.486 52.353 1.00 39.53 86 ALA A CA 1
ATOM 603 C C . ALA A 1 86 ? -39.818 10.928 52.296 1.00 39.53 86 ALA A C 1
ATOM 605 O O . ALA A 1 86 ? -40.352 11.426 53.285 1.00 39.53 86 ALA A O 1
ATOM 606 N N . THR A 1 87 ? -39.737 11.552 51.125 1.00 40.81 87 THR A N 1
ATOM 607 C CA . THR A 1 87 ? -40.615 12.659 50.733 1.00 40.81 87 THR A CA 1
ATOM 608 C C . THR A 1 87 ? -40.898 12.560 49.240 1.00 40.81 87 THR A C 1
ATOM 610 O O . THR A 1 87 ? -40.000 12.559 48.402 1.00 40.81 87 THR A O 1
ATOM 613 N N . SER A 1 88 ? -42.185 12.424 48.938 1.00 38.22 88 SER A N 1
ATOM 614 C CA . SER A 1 88 ? -42.769 12.342 47.607 1.00 38.22 88 SER A CA 1
ATOM 615 C C . SER A 1 88 ? -42.713 13.680 46.873 1.00 38.22 88 SER A C 1
ATOM 617 O O . SER A 1 88 ? -43.039 14.715 47.450 1.00 38.22 88 SER A O 1
ATOM 619 N N . ALA A 1 89 ? -42.464 13.632 45.566 1.00 40.31 89 ALA A N 1
ATOM 620 C CA . ALA A 1 89 ? -43.044 14.575 44.617 1.00 40.31 89 ALA A CA 1
ATOM 621 C C . ALA A 1 89 ? -43.333 13.834 43.305 1.00 40.31 89 ALA A C 1
ATOM 623 O O . ALA A 1 89 ? -42.428 13.348 42.633 1.00 40.31 89 ALA A O 1
ATOM 624 N N . LEU A 1 90 ? -44.626 13.709 42.995 1.00 39.94 90 LEU A N 1
ATOM 625 C CA . LEU A 1 90 ? -45.141 13.278 41.701 1.00 39.94 90 LEU A CA 1
ATOM 626 C C . LEU A 1 90 ? -44.825 14.350 40.652 1.00 39.94 90 LEU A C 1
ATOM 628 O O . LEU A 1 90 ? -45.208 15.507 40.821 1.00 39.94 90 LEU A O 1
ATOM 632 N N . SER A 1 91 ? -44.272 13.933 39.521 1.00 39.25 91 SER A N 1
ATOM 633 C CA . SER A 1 91 ? -44.440 14.636 38.251 1.00 39.25 91 SER A CA 1
ATOM 634 C C . SER A 1 91 ? -44.557 13.616 37.124 1.00 39.25 91 SER A C 1
ATOM 636 O O . SER A 1 91 ? -43.621 12.927 36.733 1.00 39.25 91 SER A O 1
ATOM 638 N N . THR A 1 92 ? -45.788 13.503 36.647 1.00 39.69 92 THR A N 1
ATOM 639 C CA . THR A 1 92 ? -46.226 12.727 35.498 1.00 39.69 92 THR A CA 1
ATOM 640 C C . THR A 1 92 ? -45.697 13.383 34.224 1.00 39.69 92 THR A C 1
ATOM 642 O O . THR A 1 92 ? -46.070 14.513 33.916 1.00 39.69 92 THR A O 1
ATOM 645 N N . ALA A 1 93 ? -44.879 12.672 33.452 1.00 43.38 93 ALA A N 1
ATOM 646 C CA . ALA A 1 93 ? -44.642 12.987 32.049 1.00 43.38 93 ALA A CA 1
ATOM 647 C C . ALA A 1 93 ? -44.656 11.680 31.255 1.00 43.38 93 ALA A C 1
ATOM 649 O O . ALA A 1 93 ? -43.746 10.860 31.327 1.00 43.38 93 ALA A O 1
ATOM 650 N N . SER A 1 94 ? -45.767 11.483 30.553 1.00 43.66 94 SER A N 1
ATOM 651 C CA . SER A 1 94 ? -45.971 10.434 29.568 1.00 43.66 94 SER A CA 1
ATOM 652 C C . SER A 1 94 ? -45.299 10.864 28.269 1.00 43.66 94 SER A C 1
ATOM 654 O O . SER A 1 94 ? -45.740 11.829 27.647 1.00 43.66 94 SER A O 1
ATOM 656 N N . SER A 1 95 ? -44.281 10.132 27.830 1.00 40.84 95 SER A N 1
ATOM 657 C CA . SER A 1 95 ? -43.837 10.140 26.437 1.00 40.84 95 SER A CA 1
ATOM 658 C C . SER A 1 95 ? -43.682 8.700 25.973 1.00 40.84 95 SER A C 1
ATOM 660 O O . SER A 1 95 ? -42.815 7.962 26.429 1.00 40.84 95 SER A O 1
ATOM 662 N N . THR A 1 96 ? -44.589 8.312 25.088 1.00 36.78 96 THR A N 1
ATOM 663 C CA . THR A 1 96 ? -44.576 7.098 24.277 1.00 36.78 96 THR A CA 1
ATOM 664 C C . THR A 1 96 ? -43.246 6.951 23.540 1.00 36.78 96 THR A C 1
ATOM 666 O O . THR A 1 96 ? -42.991 7.687 22.587 1.00 36.78 96 THR A O 1
ATOM 669 N N . GLU A 1 97 ? -42.424 5.981 23.941 1.00 36.84 97 GLU A N 1
ATOM 670 C CA . GLU A 1 97 ? -41.335 5.477 23.105 1.00 36.84 97 GLU A CA 1
ATOM 671 C C . GLU A 1 97 ? -41.917 4.551 22.035 1.00 36.84 97 GLU A C 1
ATOM 673 O O . GLU A 1 97 ? -42.189 3.370 22.251 1.00 36.84 97 GLU A O 1
ATOM 678 N N . THR A 1 98 ? -42.124 5.100 20.844 1.00 36.56 98 THR A N 1
ATOM 679 C CA . THR A 1 98 ? -42.138 4.304 19.620 1.00 36.56 98 THR A CA 1
ATOM 680 C C . THR A 1 98 ? -40.712 3.839 19.351 1.00 36.56 98 THR A C 1
ATOM 682 O O . THR A 1 98 ? -39.877 4.625 18.901 1.00 36.56 98 THR A O 1
ATOM 685 N N . GLY A 1 99 ? -40.436 2.566 19.636 1.00 44.25 99 GLY A N 1
ATOM 686 C CA . GLY A 1 99 ? -39.221 1.891 19.198 1.00 44.25 99 GLY A CA 1
ATOM 687 C C . GLY A 1 99 ? -39.127 1.922 17.674 1.00 44.25 99 GLY A C 1
ATOM 688 O O . GLY A 1 99 ? -39.858 1.215 16.984 1.00 44.25 99 GLY A O 1
ATOM 689 N N . SER A 1 100 ? -38.235 2.765 17.163 1.00 38.94 100 SER A N 1
ATOM 690 C CA . SER A 1 100 ? -37.757 2.706 15.784 1.00 38.94 100 SER A CA 1
ATOM 691 C C . SER A 1 100 ? -36.476 1.864 15.779 1.00 38.94 100 SER A C 1
ATOM 693 O O . SER A 1 100 ? -35.666 2.012 16.700 1.00 38.94 100 SER A O 1
ATOM 695 N N . PRO A 1 101 ? -36.289 0.948 14.814 1.00 45.84 101 PRO A N 1
ATOM 696 C CA . PRO A 1 101 ? -35.160 0.030 14.816 1.00 45.84 101 PRO A CA 1
ATOM 697 C C . PRO A 1 101 ? -33.850 0.813 14.748 1.00 45.84 101 PRO A C 1
ATOM 699 O O . PRO A 1 101 ? -33.779 1.848 14.085 1.00 45.84 101 PRO A O 1
ATOM 702 N N . ALA A 1 102 ? -32.826 0.308 15.442 1.00 42.03 102 ALA A N 1
ATOM 703 C CA . ALA A 1 102 ? -31.469 0.831 15.417 1.00 42.03 102 ALA A CA 1
ATOM 704 C C . ALA A 1 102 ? -31.017 1.039 13.964 1.00 42.03 102 ALA A C 1
ATOM 706 O O . ALA A 1 102 ? -30.652 0.093 13.265 1.00 42.03 102 ALA A O 1
ATOM 707 N N . GLY A 1 103 ? -31.088 2.289 13.505 1.00 31.73 103 GLY A N 1
ATOM 708 C CA . GLY A 1 103 ? -30.503 2.702 12.247 1.00 31.73 103 GLY A CA 1
ATOM 709 C C . GLY A 1 103 ? -29.009 2.469 12.363 1.00 31.73 103 GLY A C 1
ATOM 710 O O . GLY A 1 103 ? -28.352 3.061 13.218 1.00 31.73 103 GLY A O 1
ATOM 711 N N . THR A 1 104 ? -28.484 1.562 11.548 1.00 40.56 104 THR A N 1
ATOM 712 C CA . THR A 1 104 ? -27.049 1.362 11.400 1.00 40.56 104 THR A CA 1
ATOM 713 C C . THR A 1 104 ? -26.458 2.714 11.014 1.00 40.56 104 THR A C 1
ATOM 715 O O . THR A 1 104 ? -26.719 3.218 9.922 1.00 40.56 104 THR A O 1
ATOM 718 N N . SER A 1 105 ? -25.737 3.345 11.944 1.00 43.91 105 SER A N 1
ATOM 719 C CA . SER A 1 105 ? -24.981 4.560 11.648 1.00 43.91 105 SER A CA 1
ATOM 720 C C . SER A 1 105 ? -24.102 4.272 10.423 1.00 43.91 105 SER A C 1
ATOM 722 O O . SER A 1 105 ? -23.546 3.168 10.358 1.00 43.91 105 SER A O 1
ATOM 724 N N . PRO A 1 106 ? -23.988 5.185 9.438 1.00 54.72 106 PRO A N 1
ATOM 725 C CA . PRO A 1 106 ? -23.095 4.979 8.304 1.00 54.72 106 PRO A CA 1
ATOM 726 C C . PRO A 1 106 ? -21.721 4.590 8.844 1.00 54.72 106 PRO A C 1
ATOM 728 O O . PRO A 1 106 ? -21.195 5.295 9.706 1.00 54.72 106 PRO A O 1
ATOM 731 N N . ALA A 1 107 ? -21.180 3.451 8.400 1.00 63.03 107 ALA A N 1
ATOM 732 C CA . ALA A 1 107 ? -19.911 2.953 8.916 1.00 63.03 107 ALA A CA 1
ATOM 733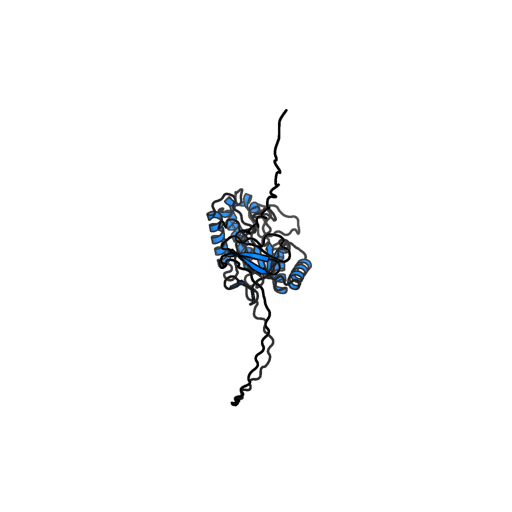 C C . ALA A 1 107 ? -18.850 4.057 8.788 1.00 63.03 107 ALA A C 1
ATOM 735 O O . ALA A 1 107 ? -18.514 4.493 7.685 1.00 63.03 107 ALA A O 1
ATOM 736 N N . SER A 1 108 ? -18.375 4.558 9.927 1.00 86.62 108 SER A N 1
ATOM 737 C CA . SER A 1 108 ? -17.383 5.625 9.973 1.00 86.62 108 SER A CA 1
ATOM 738 C C . SER A 1 108 ? -16.026 5.084 9.545 1.00 86.62 108 SER A C 1
ATOM 740 O O . SER A 1 108 ? -15.689 3.933 9.835 1.00 86.62 108 SER A O 1
ATOM 742 N N . TYR A 1 109 ? -15.211 5.916 8.903 1.00 95.31 109 TYR A N 1
ATOM 743 C CA . TYR A 1 109 ? -13.833 5.535 8.607 1.00 95.31 109 TYR A CA 1
ATOM 744 C C . TYR A 1 109 ? -13.064 5.238 9.900 1.00 95.31 109 TYR A C 1
ATOM 746 O O . TYR A 1 109 ? -13.285 5.925 10.901 1.00 95.31 109 TYR A O 1
ATOM 754 N N . PRO A 1 110 ? -12.155 4.247 9.895 1.00 97.25 110 PRO A N 1
ATOM 755 C CA . PRO A 1 110 ? -11.219 4.061 10.992 1.00 97.25 110 PRO A CA 1
ATOM 756 C C . PRO A 1 110 ? -10.396 5.331 11.246 1.00 97.25 110 PRO A C 1
ATOM 758 O O . PRO A 1 110 ? -9.920 5.969 10.304 1.00 97.25 110 PRO A O 1
ATOM 761 N N . THR A 1 111 ? -10.229 5.699 12.515 1.00 97.25 111 THR A N 1
ATOM 762 C CA . THR A 1 111 ? -9.478 6.893 12.943 1.00 97.25 111 THR A CA 1
ATOM 763 C C . THR A 1 111 ? -8.589 6.586 14.150 1.00 97.25 111 THR A C 1
ATOM 765 O O . THR A 1 111 ? -8.507 5.444 14.608 1.00 97.25 111 THR A O 1
ATOM 768 N N . THR A 1 112 ? -7.902 7.603 14.672 1.00 97.19 112 THR A N 1
ATOM 769 C CA . THR A 1 112 ? -7.201 7.548 15.957 1.00 97.19 112 THR A CA 1
ATOM 770 C C . THR A 1 112 ? -7.883 8.446 16.986 1.00 97.19 112 THR A C 1
ATOM 772 O O . THR A 1 112 ? -8.447 9.489 16.656 1.00 97.19 112 THR A O 1
ATOM 775 N N . SER A 1 113 ? -7.798 8.051 18.254 1.00 95.62 113 SER A N 1
ATOM 776 C CA . SER A 1 113 ? -8.162 8.870 19.410 1.00 95.62 113 SER A CA 1
ATOM 777 C C . SER A 1 113 ? -7.057 8.744 20.453 1.00 95.62 113 SER A C 1
ATOM 779 O O . SER A 1 113 ? -6.847 7.675 21.032 1.00 95.62 113 SER A O 1
ATOM 781 N N . GLY A 1 114 ? -6.282 9.816 20.638 1.00 95.94 114 GLY A N 1
ATOM 782 C CA . GLY A 1 114 ? -5.030 9.751 21.391 1.00 95.94 114 GLY A CA 1
ATOM 783 C C . GLY A 1 114 ? -4.081 8.713 20.782 1.00 95.94 114 GLY A C 1
ATOM 784 O O . GLY A 1 114 ? -3.731 8.802 19.608 1.00 95.94 114 GLY A O 1
ATOM 785 N N . THR A 1 115 ? -3.689 7.719 21.577 1.00 96.62 115 THR A N 1
ATOM 786 C CA . THR A 1 115 ? -2.824 6.599 21.165 1.00 96.62 115 THR A CA 1
ATOM 787 C C . THR A 1 115 ? -3.595 5.315 20.836 1.00 96.62 115 THR A C 1
ATOM 789 O O . THR A 1 115 ? -2.982 4.269 20.643 1.00 96.62 115 THR A O 1
ATOM 792 N N . SER A 1 116 ? -4.930 5.369 20.784 1.00 97.81 116 SER A N 1
ATOM 793 C CA . SER A 1 116 ? -5.787 4.234 20.417 1.00 97.81 116 SER A CA 1
ATOM 794 C C . SER A 1 116 ? -6.330 4.381 18.999 1.00 97.81 116 SER A C 1
ATOM 796 O O . SER A 1 116 ? -6.530 5.496 18.508 1.00 97.81 116 SER A O 1
ATOM 798 N N . PHE A 1 117 ? -6.629 3.255 18.356 1.00 98.50 117 PHE A N 1
ATOM 799 C CA . PHE A 1 117 ? -7.430 3.247 17.134 1.00 98.50 117 PHE A CA 1
ATOM 800 C C . PHE A 1 117 ? -8.919 3.258 17.471 1.00 98.50 117 PHE A C 1
ATOM 802 O O . PHE A 1 117 ? -9.320 2.767 18.526 1.00 98.50 117 PHE A O 1
ATOM 809 N N . VAL A 1 118 ? -9.723 3.801 16.558 1.00 98.06 118 VAL A N 1
ATOM 810 C CA . VAL A 1 118 ? -11.186 3.763 16.598 1.00 98.06 118 VAL A CA 1
ATOM 811 C C . VAL A 1 118 ? -11.682 3.050 15.346 1.00 98.06 118 VAL A C 1
ATOM 813 O O . VAL A 1 118 ? -11.463 3.536 14.235 1.00 98.06 118 VAL A O 1
ATOM 816 N N . ILE A 1 119 ? -12.348 1.908 15.510 1.00 97.62 119 ILE A N 1
ATOM 817 C CA . ILE A 1 119 ? -12.955 1.140 14.414 1.00 97.62 119 ILE A CA 1
ATOM 818 C C . ILE A 1 119 ? -14.445 1.004 14.704 1.00 97.62 119 ILE A C 1
ATOM 820 O O . ILE A 1 119 ? -14.822 0.546 15.774 1.00 97.62 119 ILE A O 1
ATOM 824 N N . ASP A 1 120 ? -15.285 1.421 13.752 1.00 94.50 120 ASP A N 1
ATOM 825 C CA . ASP A 1 120 ? -16.751 1.339 13.853 1.00 94.50 120 ASP A CA 1
ATOM 826 C C . ASP A 1 120 ? -17.316 1.963 15.151 1.00 94.50 120 ASP A C 1
ATOM 828 O O . ASP A 1 120 ? -18.298 1.493 15.717 1.00 94.50 120 ASP A O 1
ATOM 832 N N . GLY A 1 121 ? -16.685 3.048 15.618 1.00 94.00 121 GLY A N 1
ATOM 833 C CA . GLY A 1 121 ? -17.070 3.785 16.828 1.00 94.00 121 GLY A CA 1
ATOM 834 C C . GLY A 1 121 ? -16.437 3.281 18.129 1.00 94.00 121 GLY A C 1
ATOM 835 O O . GLY A 1 121 ? -16.568 3.944 19.156 1.00 94.00 121 GLY A O 1
ATOM 836 N N . GLU A 1 122 ? -15.709 2.166 18.102 1.00 95.12 122 GLU A N 1
ATOM 837 C CA . GLU A 1 122 ? -15.088 1.576 19.287 1.00 95.12 122 GLU A CA 1
ATOM 838 C C . GLU A 1 122 ? -13.609 1.955 19.365 1.00 95.12 122 GLU A C 1
ATOM 840 O O . GLU A 1 122 ? -12.840 1.661 18.452 1.00 95.12 122 GLU A O 1
ATOM 845 N N . ALA A 1 123 ? -13.201 2.617 20.451 1.00 96.75 123 ALA A N 1
ATOM 846 C CA . ALA A 1 123 ? -11.796 2.893 20.731 1.00 96.75 123 ALA A CA 1
ATOM 847 C C . ALA A 1 123 ? -11.171 1.717 21.491 1.00 96.75 123 ALA A C 1
ATOM 849 O O . ALA A 1 123 ? -11.700 1.308 22.525 1.00 96.75 123 ALA A O 1
ATOM 850 N N . GLY A 1 124 ? -10.036 1.195 21.025 1.00 95.69 124 GLY A N 1
ATOM 851 C CA . GLY A 1 124 ? -9.385 0.093 21.728 1.00 95.69 124 GLY A CA 1
ATOM 852 C C . GLY A 1 124 ? -8.221 -0.556 20.995 1.00 95.69 124 GLY A C 1
ATOM 853 O O . GLY A 1 124 ? -7.647 -0.006 20.053 1.00 95.69 124 GLY A O 1
ATOM 854 N N . TYR A 1 125 ? -7.867 -1.744 21.482 1.00 98.00 125 TYR A N 1
ATOM 855 C CA . TYR A 1 125 ? -6.879 -2.618 20.866 1.00 98.00 125 TYR A CA 1
ATOM 856 C C . TYR A 1 125 ? -7.566 -3.564 19.882 1.00 98.00 125 TYR A C 1
ATOM 858 O O . TYR A 1 125 ? -8.608 -4.138 20.195 1.00 98.00 125 TYR A O 1
ATOM 866 N N . PHE A 1 126 ? -6.955 -3.765 18.718 1.00 98.38 126 PHE A N 1
ATOM 867 C CA . PHE A 1 126 ? -7.502 -4.612 17.665 1.00 98.38 126 PHE A CA 1
ATOM 868 C C . PHE A 1 126 ? -6.490 -5.669 17.252 1.00 98.38 126 PHE A C 1
ATOM 870 O O . PHE A 1 126 ? -5.337 -5.358 16.960 1.00 98.38 126 PHE A O 1
ATOM 877 N N . ALA A 1 127 ? -6.946 -6.917 17.191 1.00 98.75 127 ALA A N 1
ATOM 878 C CA . ALA A 1 127 ? -6.195 -7.990 16.564 1.00 98.75 127 ALA A CA 1
ATOM 879 C C . ALA A 1 127 ? -6.426 -7.981 15.045 1.00 98.75 127 ALA A C 1
ATOM 881 O O . ALA A 1 127 ? -7.521 -7.678 14.554 1.00 98.75 127 ALA A O 1
ATOM 882 N N . GLY A 1 128 ? -5.384 -8.339 14.304 1.00 98.75 128 GLY A N 1
ATOM 883 C CA . GLY A 1 128 ? -5.406 -8.436 12.852 1.00 98.75 128 GLY A CA 1
ATOM 884 C C . GLY A 1 128 ? -4.403 -9.458 12.336 1.00 98.75 128 GLY A C 1
ATOM 885 O O . GLY A 1 128 ? -3.732 -10.133 13.116 1.00 98.75 128 GLY A O 1
ATOM 886 N N . THR A 1 129 ? -4.307 -9.578 11.016 1.00 98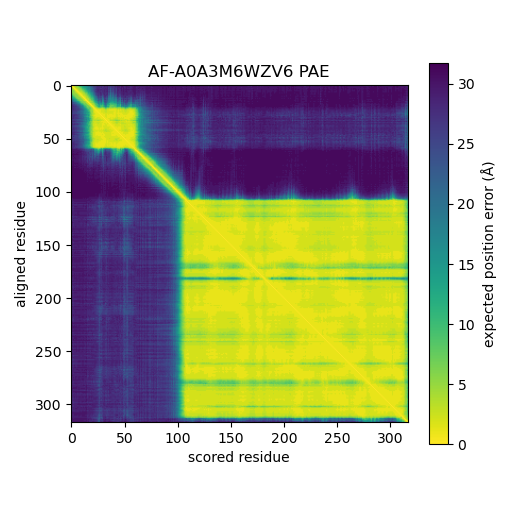.88 129 THR A N 1
ATOM 887 C CA . THR A 1 129 ? -3.353 -10.477 10.351 1.00 98.88 129 THR A CA 1
ATOM 888 C C . THR A 1 129 ? -2.898 -9.923 8.994 1.00 98.88 129 THR A C 1
ATOM 890 O O . THR A 1 129 ? -3.342 -8.858 8.560 1.00 98.88 129 THR A O 1
ATOM 893 N N . ASN A 1 130 ? -1.998 -10.639 8.320 1.00 98.94 130 ASN A N 1
ATOM 894 C CA . ASN A 1 130 ? -1.531 -10.336 6.968 1.00 98.94 130 ASN A CA 1
ATOM 895 C C . ASN A 1 130 ? -2.008 -11.423 5.996 1.00 98.94 130 ASN A C 1
ATOM 897 O O . ASN A 1 130 ? -1.904 -12.614 6.282 1.00 98.94 130 ASN A O 1
ATOM 901 N N . SER A 1 131 ? -2.468 -11.010 4.819 1.00 98.94 131 SER A N 1
ATOM 902 C CA . SER A 1 131 ? -2.697 -11.893 3.677 1.00 98.94 131 SER A CA 1
ATOM 903 C C . SER A 1 131 ? -2.295 -11.156 2.406 1.00 98.94 131 SER A C 1
ATOM 905 O O . SER A 1 131 ? -3.107 -10.503 1.754 1.00 98.94 131 SER A O 1
ATOM 907 N N . TYR A 1 132 ? -1.007 -11.219 2.064 1.00 98.81 132 TYR A N 1
ATOM 908 C CA . TYR A 1 132 ? -0.490 -10.542 0.871 1.00 98.81 132 TYR A CA 1
ATOM 909 C C . TYR A 1 132 ? -1.135 -11.069 -0.421 1.00 98.81 132 TYR A C 1
ATOM 911 O O . TYR A 1 132 ? -1.273 -10.336 -1.391 1.00 98.81 132 TYR A O 1
ATOM 919 N N . TRP A 1 133 ? -1.545 -12.339 -0.423 1.00 98.88 133 TRP A N 1
ATOM 920 C CA . TRP A 1 133 ? -1.990 -13.084 -1.598 1.00 98.88 133 TRP A CA 1
ATOM 921 C C . TRP A 1 133 ? -3.472 -12.896 -1.938 1.00 98.88 133 TRP A C 1
ATOM 923 O O . TRP A 1 133 ? -3.868 -13.183 -3.066 1.00 98.88 133 TRP A O 1
ATOM 933 N N . ILE A 1 134 ? -4.307 -12.419 -1.006 1.00 98.88 134 ILE A N 1
ATOM 934 C CA . ILE A 1 134 ? -5.769 -12.377 -1.198 1.00 98.88 134 ILE A CA 1
ATOM 935 C C . ILE A 1 134 ? -6.193 -11.498 -2.383 1.00 98.88 134 ILE A C 1
ATOM 937 O O . ILE A 1 134 ? -7.131 -11.843 -3.096 1.00 98.88 134 ILE A O 1
ATOM 941 N N . GLY A 1 135 ? -5.458 -10.411 -2.648 1.00 98.75 135 GLY A N 1
ATOM 942 C CA . GLY A 1 135 ? -5.674 -9.528 -3.802 1.00 98.75 135 GLY A CA 1
ATOM 943 C C . GLY A 1 135 ? -5.356 -10.170 -5.152 1.00 98.75 135 GLY A C 1
ATOM 944 O O . GLY A 1 135 ? -5.685 -9.595 -6.186 1.00 98.75 135 GLY A O 1
ATOM 945 N N . PHE A 1 136 ? -4.729 -11.347 -5.155 1.00 98.81 136 PHE A N 1
ATOM 946 C CA . PHE A 1 136 ? -4.288 -12.052 -6.359 1.00 98.81 136 PHE A CA 1
ATOM 947 C C . PHE A 1 136 ? -5.087 -13.328 -6.633 1.00 98.81 136 PHE A C 1
ATOM 949 O O . PHE A 1 136 ? -4.929 -13.932 -7.693 1.00 98.81 136 PHE A O 1
ATOM 956 N N . LEU A 1 137 ? -5.967 -13.733 -5.713 1.00 98.69 137 LEU A N 1
ATOM 957 C CA . LEU A 1 137 ? -6.909 -14.820 -5.958 1.00 98.69 137 LEU A CA 1
ATOM 958 C C . LEU A 1 137 ? -7.859 -14.436 -7.086 1.00 98.69 137 LEU A C 1
ATOM 960 O O . LEU A 1 137 ? -8.313 -13.296 -7.133 1.00 98.69 137 LEU A O 1
ATOM 964 N N . THR A 1 138 ? -8.199 -15.383 -7.960 1.00 98.31 138 THR A N 1
ATOM 965 C CA . THR A 1 138 ? -9.127 -15.186 -9.090 1.00 98.31 138 THR A CA 1
ATOM 966 C C . THR A 1 138 ? -10.527 -15.742 -8.832 1.00 98.31 138 THR A C 1
ATOM 968 O O . THR A 1 138 ? -11.471 -15.354 -9.518 1.00 98.31 138 THR A O 1
ATOM 971 N N . ASN A 1 139 ? -10.681 -16.588 -7.813 1.00 98.56 139 ASN A N 1
ATOM 972 C CA . ASN A 1 139 ? -11.968 -17.075 -7.341 1.00 98.56 139 ASN A CA 1
ATOM 973 C C . ASN A 1 139 ? -12.490 -16.177 -6.211 1.00 98.56 139 ASN A C 1
ATOM 975 O O . ASN A 1 139 ? -11.792 -15.898 -5.239 1.00 98.56 139 ASN A O 1
ATOM 979 N N . ASN A 1 140 ? -13.719 -15.700 -6.367 1.00 98.69 140 ASN A N 1
ATOM 980 C CA . ASN A 1 140 ? -14.374 -14.824 -5.405 1.00 98.69 140 ASN A CA 1
ATOM 981 C C . ASN A 1 140 ? -14.779 -15.566 -4.126 1.00 98.69 140 ASN A C 1
ATOM 983 O O . ASN A 1 140 ? -14.640 -15.003 -3.043 1.00 98.69 140 ASN A O 1
ATOM 987 N N . ASP A 1 141 ? -15.182 -16.832 -4.247 1.00 98.62 141 ASP A N 1
ATOM 988 C CA . ASP A 1 141 ? -15.600 -17.647 -3.104 1.00 98.62 141 ASP A CA 1
ATOM 989 C C . ASP A 1 141 ? -14.436 -17.861 -2.123 1.00 98.62 141 ASP A C 1
ATOM 991 O O . ASP A 1 141 ? -14.636 -17.857 -0.912 1.00 98.62 141 ASP A O 1
ATOM 995 N N . ASP A 1 142 ? -13.199 -17.955 -2.627 1.00 98.88 142 ASP A N 1
ATOM 996 C CA . ASP A 1 142 ? -12.002 -18.071 -1.787 1.00 98.88 142 ASP A CA 1
ATOM 997 C C . ASP A 1 142 ? -11.717 -16.769 -1.015 1.00 98.88 142 ASP A C 1
ATOM 999 O O . ASP A 1 142 ? -11.312 -16.809 0.148 1.00 98.88 142 ASP A O 1
ATOM 1003 N N . VAL A 1 143 ? -11.954 -15.603 -1.631 1.00 98.88 143 VAL A N 1
ATOM 1004 C CA . VAL A 1 143 ? -11.818 -14.300 -0.954 1.00 98.88 143 VAL A CA 1
ATOM 1005 C C . VAL A 1 143 ? -12.864 -14.170 0.153 1.00 98.88 143 VAL A C 1
ATOM 1007 O O . VAL A 1 143 ? -12.522 -13.794 1.276 1.00 98.88 143 VAL A O 1
ATOM 1010 N N . ASP A 1 144 ? -14.117 -14.514 -0.145 1.00 98.88 144 ASP A N 1
ATOM 1011 C CA . ASP A 1 144 ? -15.213 -14.446 0.821 1.00 98.88 144 ASP A CA 1
ATOM 1012 C C . ASP A 1 144 ? -15.018 -15.433 1.976 1.00 98.88 144 ASP A C 1
ATOM 1014 O O . ASP A 1 144 ? -15.198 -15.053 3.132 1.00 98.88 144 ASP A O 1
ATOM 1018 N N . LEU A 1 145 ? -14.550 -16.654 1.700 1.00 98.88 145 LEU A N 1
ATOM 1019 C CA . LEU A 1 145 ? -14.234 -17.645 2.729 1.00 98.88 145 LEU A CA 1
ATOM 1020 C C . LEU A 1 145 ? -13.159 -17.137 3.699 1.00 98.88 145 LEU A C 1
ATOM 1022 O O . LEU A 1 145 ? -13.288 -17.289 4.915 1.00 98.88 145 LEU A O 1
ATOM 1026 N N . VAL A 1 146 ? -12.104 -16.496 3.185 1.00 98.88 146 VAL A N 1
ATOM 1027 C CA . VAL A 1 146 ? -11.067 -15.894 4.036 1.00 98.88 146 VAL A CA 1
ATOM 1028 C C . VAL A 1 146 ? -11.659 -14.780 4.897 1.00 98.88 146 VAL A C 1
ATOM 1030 O O . VAL A 1 146 ? -11.457 -14.787 6.110 1.00 98.88 146 VAL A O 1
ATOM 1033 N N . MET A 1 147 ? -12.414 -13.847 4.310 1.00 98.81 147 MET A N 1
ATOM 1034 C CA . MET A 1 147 ? -13.026 -12.740 5.058 1.00 98.81 147 MET A CA 1
ATOM 1035 C C . MET A 1 147 ? -14.023 -13.224 6.116 1.00 98.81 147 MET A C 1
ATOM 1037 O O . MET A 1 147 ? -14.052 -12.686 7.227 1.00 98.81 147 MET A O 1
ATOM 1041 N N . GLN A 1 148 ? -14.791 -14.271 5.810 1.00 98.81 148 GLN A N 1
ATOM 1042 C CA . GLN A 1 148 ? -15.677 -14.931 6.759 1.00 98.81 148 GLN A CA 1
ATOM 1043 C C . GLN A 1 148 ? -14.894 -15.501 7.947 1.00 98.81 148 GLN A C 1
ATOM 1045 O O . GLN A 1 148 ? -15.228 -15.188 9.090 1.00 98.81 148 GLN A O 1
ATOM 1050 N N . HIS A 1 149 ? -13.818 -16.256 7.709 1.00 98.94 149 HIS A N 1
ATOM 1051 C CA . HIS A 1 149 ? -12.996 -16.801 8.793 1.00 98.94 149 HIS A CA 1
ATOM 1052 C C . HIS A 1 149 ? -12.345 -15.709 9.653 1.00 98.94 149 HIS A C 1
ATOM 1054 O O . HIS A 1 149 ? -12.255 -15.867 10.872 1.00 98.94 149 HIS A O 1
ATOM 1060 N N . LEU A 1 150 ? -11.919 -14.584 9.063 1.00 98.88 150 LEU A N 1
ATOM 1061 C CA . LEU A 1 150 ? -11.400 -13.442 9.828 1.00 98.88 150 LEU A CA 1
ATOM 1062 C C . LEU A 1 150 ? -12.468 -12.869 10.765 1.00 98.88 150 LEU A C 1
ATOM 1064 O O . LEU A 1 150 ? -12.197 -12.665 11.951 1.00 98.88 150 LEU A O 1
ATOM 1068 N N . LYS A 1 151 ? -13.686 -12.668 10.247 1.00 98.56 151 LYS A N 1
ATOM 1069 C CA . LYS A 1 151 ? -14.833 -12.180 11.019 1.00 98.56 151 LYS A CA 1
ATOM 1070 C C . LYS A 1 151 ? -15.188 -13.131 12.162 1.00 98.56 151 LYS A C 1
ATOM 1072 O O . LYS A 1 151 ? -15.340 -12.680 13.295 1.00 98.56 151 LYS A O 1
ATOM 1077 N N . GLU A 1 152 ? -15.294 -14.428 11.883 1.00 98.69 152 GLU A N 1
ATOM 1078 C CA . GLU A 1 152 ? -15.602 -15.466 12.880 1.00 98.69 152 GLU A CA 1
ATOM 1079 C C . GLU A 1 152 ? -14.505 -15.593 13.947 1.00 98.69 152 GLU A C 1
ATOM 1081 O O . GLU A 1 152 ? -14.801 -15.865 15.108 1.00 98.69 152 GLU A O 1
ATOM 1086 N N . SER A 1 153 ? -13.251 -15.311 13.582 1.00 98.75 153 SER A N 1
ATOM 1087 C CA . SER A 1 153 ? -12.109 -15.284 14.506 1.00 98.75 153 SER A CA 1
ATOM 1088 C C . SER A 1 153 ? -11.990 -13.980 15.306 1.00 98.75 153 SER A C 1
ATOM 1090 O O . SER A 1 153 ? -11.090 -13.849 16.134 1.00 98.75 153 SER A O 1
ATOM 1092 N N . GLY A 1 154 ? -12.849 -12.987 15.051 1.00 98.25 154 GLY A N 1
ATOM 1093 C CA . GLY A 1 154 ? -12.793 -11.678 15.707 1.00 98.25 154 GLY A CA 1
ATOM 1094 C C . GLY A 1 154 ? -11.618 -10.790 15.271 1.00 98.25 154 GLY A C 1
ATOM 1095 O O . GLY A 1 154 ? -11.327 -9.798 15.941 1.00 98.25 154 GLY A O 1
ATOM 1096 N N . LEU A 1 155 ? -10.943 -11.107 14.160 1.00 98.81 155 LEU A N 1
ATOM 1097 C CA . LEU A 1 155 ? -9.883 -10.267 13.598 1.00 98.81 155 LEU A CA 1
ATOM 1098 C C . LEU A 1 155 ? -10.508 -9.090 12.844 1.00 98.81 155 LEU A C 1
ATOM 1100 O O . LEU A 1 155 ? -11.347 -9.280 11.969 1.00 98.81 155 LEU A O 1
ATOM 1104 N N . LYS A 1 156 ? -10.099 -7.862 13.176 1.00 98.50 156 LYS A N 1
ATOM 1105 C CA . LYS A 1 156 ? -10.696 -6.632 12.623 1.00 98.50 156 LYS A CA 1
ATOM 1106 C C . LYS A 1 156 ? -9.889 -6.013 11.493 1.00 98.50 156 LYS A C 1
ATOM 1108 O O . LYS A 1 156 ? -10.455 -5.288 10.678 1.00 98.50 156 LYS A O 1
ATOM 1113 N N . ILE A 1 157 ? -8.585 -6.271 11.452 1.00 98.88 157 ILE A N 1
ATOM 1114 C CA . ILE A 1 157 ? -7.665 -5.637 10.505 1.00 98.88 157 ILE A CA 1
ATOM 1115 C C . ILE A 1 157 ? -6.985 -6.709 9.651 1.00 98.88 157 ILE A C 1
ATOM 1117 O O . ILE A 1 157 ? -6.436 -7.676 10.181 1.00 98.88 157 ILE A O 1
ATOM 1121 N N . LEU A 1 158 ? -6.986 -6.519 8.334 1.00 98.94 158 LEU A N 1
ATOM 1122 C CA . LEU A 1 158 ? -6.246 -7.339 7.382 1.00 98.94 158 LEU A CA 1
ATOM 1123 C C . LEU A 1 158 ? -5.304 -6.456 6.565 1.00 98.94 158 LEU A C 1
ATOM 1125 O O . LEU A 1 158 ? -5.737 -5.518 5.901 1.00 98.94 158 LEU A O 1
ATOM 1129 N N . ARG A 1 159 ? -4.011 -6.765 6.578 1.00 99.00 159 ARG A N 1
ATOM 1130 C CA . ARG A 1 159 ? -3.034 -6.117 5.698 1.00 99.00 159 ARG A CA 1
ATOM 1131 C C . ARG A 1 159 ? -2.858 -6.928 4.410 1.00 99.00 159 ARG A C 1
ATOM 1133 O O . ARG A 1 159 ? -2.636 -8.139 4.480 1.00 99.00 159 ARG A O 1
ATOM 1140 N N . VAL A 1 160 ? -2.981 -6.270 3.256 1.00 98.94 160 VAL A N 1
ATOM 1141 C CA . VAL A 1 160 ? -2.982 -6.882 1.910 1.00 98.94 160 VAL A CA 1
ATOM 1142 C C . VAL A 1 160 ? -2.089 -6.102 0.951 1.00 98.94 160 VAL A C 1
ATOM 1144 O O . VAL A 1 160 ? -1.878 -4.902 1.141 1.00 98.94 160 VAL A O 1
ATOM 1147 N N . TRP A 1 161 ? -1.568 -6.762 -0.089 1.00 98.94 161 TRP A N 1
ATOM 1148 C CA . TRP A 1 161 ? -0.753 -6.072 -1.092 1.00 98.94 161 TRP A CA 1
ATOM 1149 C C . TRP A 1 161 ? -1.643 -5.311 -2.067 1.00 98.94 161 TRP A C 1
ATOM 1151 O O . TRP A 1 161 ? -2.477 -5.891 -2.760 1.00 98.94 161 TRP A O 1
ATOM 1161 N N . GLY A 1 162 ? -1.449 -3.995 -2.125 1.00 98.94 162 GLY A N 1
ATOM 1162 C CA . GLY A 1 162 ? -2.073 -3.126 -3.121 1.00 98.94 162 GLY A CA 1
ATOM 1163 C C . GLY A 1 162 ? -1.229 -2.954 -4.378 1.00 98.94 162 GLY A C 1
ATOM 1164 O O . GLY A 1 162 ? -1.539 -2.081 -5.184 1.00 98.94 162 GLY A O 1
ATOM 1165 N N . PHE A 1 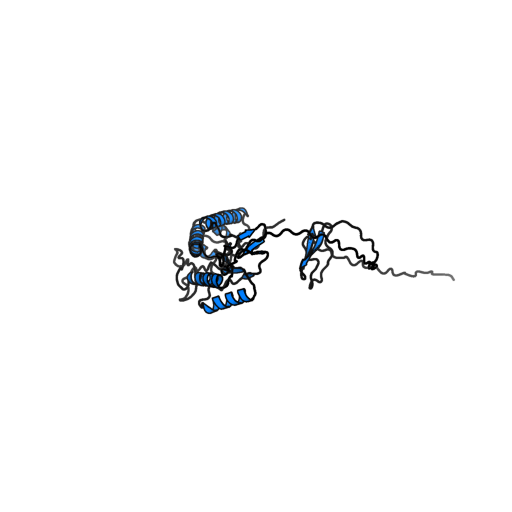163 ? -0.175 -3.753 -4.549 1.00 98.94 163 PHE A N 1
ATOM 1166 C CA . PHE A 1 163 ? 0.752 -3.740 -5.679 1.00 98.94 163 PHE A CA 1
ATOM 1167 C C . PHE A 1 163 ? 0.918 -5.142 -6.269 1.00 98.94 163 PHE A C 1
ATOM 1169 O O . PHE A 1 163 ? 0.743 -6.142 -5.575 1.00 98.94 163 PHE A O 1
ATOM 1176 N N . ASN A 1 164 ? 1.253 -5.192 -7.556 1.00 98.88 164 ASN A N 1
ATOM 1177 C CA . ASN A 1 164 ? 1.713 -6.380 -8.270 1.00 98.88 164 ASN A CA 1
ATOM 1178 C C . ASN A 1 164 ? 2.339 -5.897 -9.588 1.00 98.88 164 ASN A C 1
ATOM 1180 O O . ASN A 1 164 ? 1.622 -5.609 -10.554 1.00 98.88 164 ASN A O 1
ATOM 1184 N N . ASP A 1 165 ? 3.656 -5.710 -9.563 1.00 98.88 165 ASP A N 1
ATOM 1185 C CA . A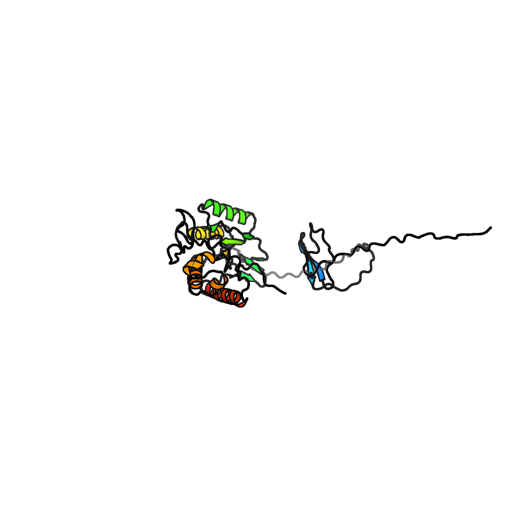SP A 1 165 ? 4.441 -5.068 -10.611 1.00 98.88 165 ASP A CA 1
ATOM 1186 C C . ASP A 1 165 ? 5.163 -6.111 -11.471 1.00 98.88 165 ASP A C 1
ATOM 1188 O O . ASP A 1 165 ? 5.816 -7.020 -10.957 1.00 98.88 165 ASP A O 1
ATOM 1192 N N . VAL A 1 166 ? 5.088 -5.971 -12.796 1.00 98.62 166 VAL A N 1
ATOM 1193 C CA . VAL A 1 166 ? 5.736 -6.899 -13.739 1.00 98.62 166 VAL A CA 1
ATOM 1194 C C . VAL A 1 166 ? 6.572 -6.160 -14.779 1.00 98.62 166 VAL A C 1
ATOM 1196 O O . VAL A 1 166 ? 6.169 -5.114 -15.279 1.00 98.62 166 VAL A O 1
ATOM 1199 N N . THR A 1 167 ? 7.724 -6.712 -15.158 1.00 97.88 167 THR A N 1
ATOM 1200 C CA . THR A 1 167 ? 8.618 -6.149 -16.197 1.00 97.88 167 THR A CA 1
ATOM 1201 C C . THR A 1 167 ? 8.526 -6.876 -17.540 1.00 97.88 167 THR A C 1
ATOM 1203 O O . THR A 1 167 ? 9.060 -6.416 -18.545 1.00 97.88 167 THR A O 1
ATOM 1206 N N . SER A 1 168 ? 7.808 -7.996 -17.584 1.00 96.19 168 SER A N 1
ATOM 1207 C CA . SER A 1 168 ? 7.520 -8.763 -18.796 1.00 96.19 168 SER A CA 1
ATOM 1208 C C . SER A 1 168 ? 6.025 -9.053 -18.889 1.00 96.19 168 SER A C 1
ATOM 1210 O O . SER A 1 168 ? 5.310 -8.982 -17.888 1.00 96.19 168 SER A O 1
ATOM 1212 N N . THR A 1 169 ? 5.539 -9.328 -20.100 1.00 93.44 169 THR A N 1
ATOM 1213 C CA . THR A 1 169 ? 4.136 -9.693 -20.316 1.00 93.44 169 THR A CA 1
ATOM 1214 C C . THR A 1 169 ? 3.841 -10.999 -19.575 1.00 93.44 169 THR A C 1
ATOM 1216 O O . THR A 1 169 ? 4.445 -12.021 -19.915 1.00 93.44 169 THR A O 1
ATOM 1219 N N . PRO A 1 170 ? 2.943 -10.996 -18.575 1.00 93.50 170 PRO A N 1
ATOM 1220 C CA . PRO A 1 170 ? 2.611 -12.209 -17.848 1.00 93.50 170 PRO A CA 1
ATOM 1221 C C . PRO A 1 170 ? 1.799 -13.160 -18.739 1.00 93.50 170 PRO A C 1
ATOM 1223 O O . PRO A 1 170 ? 1.197 -12.742 -19.732 1.00 93.50 170 PRO A O 1
ATOM 1226 N N . SER A 1 171 ? 1.774 -14.450 -18.395 1.00 95.25 171 SER A N 1
ATOM 1227 C CA . SER A 1 171 ? 0.916 -15.422 -19.081 1.00 95.25 171 SER A CA 1
ATOM 1228 C C . SER A 1 171 ? -0.563 -15.055 -18.940 1.00 95.25 171 SER A C 1
ATOM 1230 O O . SER A 1 171 ? -0.966 -14.421 -17.961 1.00 95.25 171 SER A O 1
ATOM 1232 N N . ASP A 1 172 ? -1.374 -15.479 -19.913 1.00 93.62 172 ASP A N 1
ATOM 1233 C CA . ASP A 1 172 ? -2.806 -15.182 -19.932 1.00 93.62 172 ASP A CA 1
ATOM 1234 C C . ASP A 1 172 ? -3.502 -15.625 -18.633 1.00 93.62 172 ASP A C 1
ATOM 1236 O O . ASP A 1 172 ? -3.194 -16.674 -18.063 1.00 93.62 172 ASP A O 1
ATOM 1240 N N . GLY A 1 173 ? -4.405 -14.782 -18.138 1.00 92.50 173 GLY A N 1
ATOM 1241 C CA . GLY A 1 173 ? -5.107 -14.976 -16.867 1.00 92.50 173 GLY A CA 1
ATOM 1242 C C . GLY A 1 173 ? -4.302 -14.687 -15.590 1.00 92.50 173 GLY A C 1
ATOM 1243 O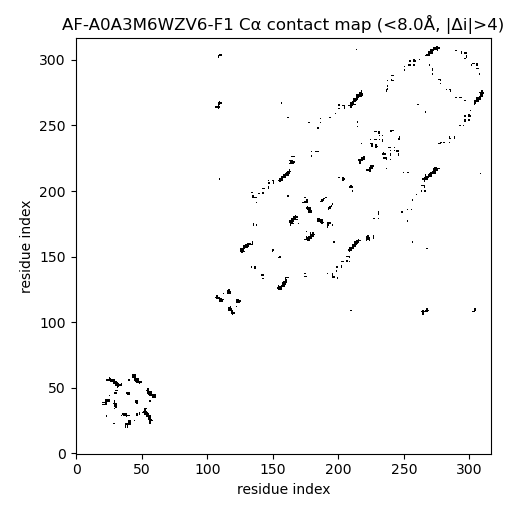 O . GLY A 1 173 ? -4.908 -14.583 -14.524 1.00 92.50 173 GLY A O 1
ATOM 1244 N N . THR A 1 174 ? -2.979 -14.497 -15.655 1.00 97.94 174 THR A N 1
ATOM 1245 C CA . THR A 1 174 ? -2.171 -14.148 -14.471 1.00 97.94 174 THR A CA 1
ATOM 1246 C C . THR A 1 174 ? -2.531 -12.758 -13.956 1.00 97.94 174 THR A C 1
ATOM 1248 O O . THR A 1 174 ? -2.692 -11.818 -14.741 1.00 97.94 174 THR A O 1
ATOM 1251 N N . VAL A 1 175 ? -2.649 -12.617 -12.633 1.00 98.75 175 VAL A N 1
ATOM 1252 C CA . VAL A 1 175 ? -2.941 -11.326 -12.002 1.00 98.75 175 VAL A CA 1
ATOM 1253 C C . VAL A 1 175 ? -1.699 -10.439 -11.987 1.00 98.75 175 VAL A C 1
ATOM 1255 O O . VAL A 1 175 ? -0.639 -10.865 -11.535 1.00 98.75 175 VAL A O 1
ATOM 1258 N N . TYR A 1 176 ? -1.853 -9.197 -12.444 1.00 98.81 176 TYR A N 1
ATOM 1259 C CA . TYR A 1 176 ? -0.858 -8.125 -12.337 1.00 98.81 176 TYR A CA 1
ATOM 1260 C C . TYR A 1 176 ? -1.574 -6.775 -12.286 1.00 98.81 176 TYR A C 1
ATOM 1262 O O . TYR A 1 176 ? -2.609 -6.599 -12.930 1.00 98.81 176 TYR A O 1
ATOM 1270 N N . PHE A 1 177 ? -1.043 -5.805 -11.547 1.00 98.88 177 PHE A N 1
ATOM 1271 C CA . PHE A 1 177 ? -1.687 -4.497 -11.376 1.00 98.88 177 PHE A CA 1
ATOM 1272 C C . PHE A 1 177 ? -0.998 -3.400 -12.175 1.00 98.88 177 PHE A C 1
ATOM 1274 O O . PHE A 1 177 ? -1.660 -2.480 -12.658 1.00 98.88 177 PHE A O 1
ATOM 1281 N N . GLN A 1 178 ? 0.312 -3.511 -12.366 1.00 98.75 178 GLN A N 1
ATOM 1282 C CA . GLN A 1 178 ? 1.093 -2.561 -13.140 1.00 98.75 178 GLN A CA 1
ATOM 1283 C C . GLN A 1 178 ? 2.168 -3.294 -13.941 1.00 98.75 178 GLN A C 1
ATOM 1285 O O . GLN A 1 178 ? 2.794 -4.232 -13.456 1.00 98.75 178 GLN A O 1
ATOM 1290 N N . SER A 1 179 ? 2.361 -2.884 -15.192 1.00 98.44 179 SER A N 1
ATOM 1291 C CA . SER A 1 179 ? 3.345 -3.475 -16.095 1.00 98.44 179 SER A CA 1
ATOM 1292 C C . SER A 1 179 ? 4.300 -2.417 -16.619 1.00 98.44 179 SER A C 1
ATOM 1294 O O . SER A 1 179 ? 3.860 -1.379 -17.102 1.00 98.44 179 SER A O 1
ATOM 1296 N N . PHE A 1 180 ? 5.591 -2.723 -16.561 1.00 98.12 180 PHE A N 1
ATOM 1297 C CA . PHE A 1 180 ? 6.706 -1.996 -17.166 1.00 98.12 180 PHE A CA 1
ATOM 1298 C C . PHE A 1 180 ? 7.168 -2.654 -18.479 1.00 98.12 180 PHE A C 1
ATOM 1300 O O . PHE A 1 180 ? 8.146 -2.221 -19.091 1.00 98.12 180 PHE A O 1
ATOM 1307 N N . ALA A 1 181 ? 6.473 -3.703 -18.932 1.00 94.25 181 ALA A N 1
ATOM 1308 C CA . ALA A 1 181 ? 6.772 -4.362 -20.194 1.00 94.25 181 ALA A CA 1
ATOM 1309 C C . ALA A 1 181 ? 6.531 -3.399 -21.368 1.00 94.25 181 ALA A C 1
ATOM 1311 O O . ALA A 1 181 ? 5.494 -2.744 -21.448 1.00 94.25 181 ALA A O 1
ATOM 1312 N N . GLY A 1 182 ? 7.483 -3.323 -22.302 1.00 85.31 182 GLY A N 1
ATOM 1313 C CA . GLY A 1 182 ? 7.362 -2.451 -23.477 1.00 85.31 182 GLY A CA 1
ATOM 1314 C C . GLY A 1 182 ? 7.710 -0.976 -23.230 1.00 85.31 182 GLY A C 1
ATOM 1315 O O . GLY A 1 182 ? 7.431 -0.139 -24.086 1.00 85.31 182 GLY A O 1
ATOM 1316 N N . GLY A 1 183 ? 8.348 -0.651 -22.102 1.00 86.12 183 GLY A N 1
ATOM 1317 C CA . GLY A 1 183 ? 8.933 0.664 -21.836 1.00 86.12 183 GLY A CA 1
ATOM 1318 C C . GLY A 1 183 ? 8.013 1.599 -21.058 1.00 86.12 183 GLY A C 1
ATOM 1319 O O . GLY A 1 183 ? 8.355 1.970 -19.942 1.00 86.12 183 GLY A O 1
ATOM 1320 N N . GLU A 1 184 ? 6.860 1.986 -21.611 1.00 94.12 184 GLU A N 1
ATOM 1321 C CA . G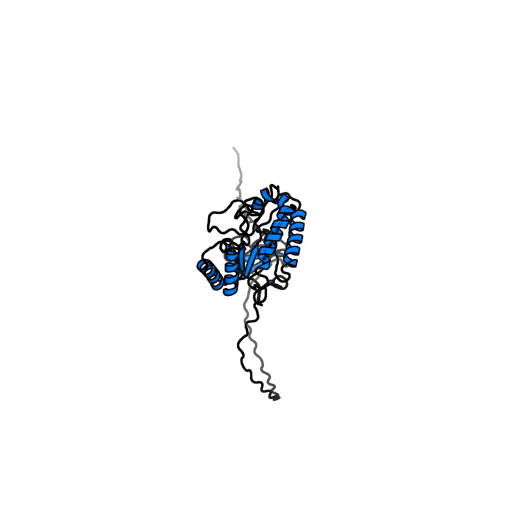LU A 1 184 ? 5.933 2.889 -20.909 1.00 94.12 184 GLU A CA 1
ATOM 1322 C C . GLU A 1 184 ? 5.005 2.131 -19.943 1.00 94.12 184 GLU A C 1
ATOM 1324 O O . GLU A 1 184 ? 4.264 1.247 -20.383 1.00 94.12 184 GLU A O 1
ATOM 1329 N N . PRO A 1 185 ? 4.979 2.479 -18.640 1.00 97.94 185 PRO A N 1
ATOM 1330 C CA . PRO A 1 185 ? 4.227 1.713 -17.667 1.00 97.94 185 PRO A CA 1
ATOM 1331 C C . PRO A 1 185 ? 2.714 1.853 -17.831 1.00 97.94 185 PRO A C 1
ATOM 1333 O O . PRO A 1 185 ? 2.156 2.956 -17.929 1.00 97.94 185 PRO A O 1
ATOM 1336 N N . THR A 1 186 ? 2.028 0.718 -17.764 1.00 98.19 186 THR A N 1
ATOM 1337 C CA . THR A 1 186 ? 0.568 0.617 -17.840 1.00 98.19 186 THR A CA 1
ATOM 1338 C C . THR A 1 186 ? -0.007 0.093 -16.530 1.00 98.19 186 THR A C 1
ATOM 1340 O O . THR A 1 186 ? 0.611 -0.716 -15.845 1.00 98.19 186 THR A O 1
ATOM 1343 N N . ILE A 1 187 ? -1.198 0.572 -16.163 1.00 98.81 187 ILE A N 1
ATOM 1344 C CA . ILE A 1 187 ? -1.930 0.119 -14.973 1.00 98.81 187 ILE A CA 1
ATOM 1345 C C . ILE A 1 187 ? -3.094 -0.741 -15.455 1.00 98.81 187 ILE A C 1
ATOM 1347 O O . ILE A 1 187 ? -3.922 -0.274 -16.239 1.00 98.81 187 ILE A O 1
ATOM 1351 N N . ASN A 1 188 ? -3.157 -1.987 -14.996 1.00 98.69 188 ASN A N 1
ATOM 1352 C CA . ASN A 1 188 ? -4.200 -2.930 -15.369 1.00 98.69 188 ASN A CA 1
ATOM 1353 C C . ASN A 1 188 ? -5.449 -2.717 -14.506 1.00 98.69 188 ASN A C 1
ATOM 1355 O O . ASN A 1 188 ? -5.500 -3.100 -13.338 1.00 98.69 188 ASN A O 1
ATOM 1359 N N . THR A 1 189 ? -6.484 -2.126 -15.093 1.00 98.62 189 THR A N 1
ATOM 1360 C CA . THR A 1 189 ? -7.803 -1.940 -14.465 1.00 98.62 189 THR A CA 1
ATOM 1361 C C . THR A 1 189 ? -8.817 -3.020 -14.869 1.00 98.62 189 THR A C 1
ATOM 1363 O O . THR A 1 189 ? -10.005 -2.903 -14.554 1.00 98.62 189 THR A O 1
ATOM 1366 N N . GLY A 1 190 ? -8.367 -4.054 -15.586 1.00 98.38 190 GLY A N 1
ATOM 1367 C CA . GLY A 1 190 ? -9.179 -5.167 -16.070 1.00 98.38 190 GLY A CA 1
ATOM 1368 C C . GLY A 1 190 ? -9.432 -6.257 -15.025 1.00 98.38 190 GLY A C 1
ATOM 1369 O O . GLY A 1 190 ? -9.088 -6.120 -13.850 1.00 98.38 190 GLY A O 1
ATOM 1370 N N . ALA A 1 191 ? -10.037 -7.358 -15.481 1.00 97.94 191 ALA A N 1
ATOM 1371 C CA . ALA A 1 191 ? -10.517 -8.460 -14.641 1.00 97.94 191 ALA A CA 1
ATOM 1372 C C . ALA A 1 191 ? -9.403 -9.206 -13.880 1.00 97.94 191 ALA A C 1
ATOM 1374 O O . ALA A 1 191 ? -9.608 -9.606 -12.737 1.00 97.94 191 ALA A O 1
ATOM 1375 N N . ASN A 1 192 ? -8.218 -9.353 -14.480 1.00 98.19 192 ASN A N 1
ATOM 1376 C CA . ASN A 1 192 ? -7.007 -9.877 -13.833 1.00 98.19 192 ASN A CA 1
ATOM 1377 C C . ASN A 1 192 ? -6.102 -8.756 -13.283 1.00 98.19 192 ASN A C 1
ATOM 1379 O O . ASN A 1 192 ? -4.923 -8.978 -13.027 1.00 98.19 192 ASN A O 1
ATOM 1383 N N . GLY A 1 193 ? -6.631 -7.541 -13.155 1.00 98.75 193 GLY A N 1
ATOM 1384 C CA . GLY A 1 193 ? -5.926 -6.386 -12.620 1.00 98.75 193 GLY A CA 1
ATOM 1385 C C . GLY A 1 193 ? -6.538 -5.913 -11.315 1.00 98.75 193 GLY A C 1
ATOM 1386 O O . GLY A 1 193 ? -6.944 -6.709 -10.467 1.00 98.75 193 GLY A O 1
ATOM 1387 N N . LEU A 1 194 ? -6.661 -4.595 -11.175 1.00 98.88 194 LEU A N 1
ATOM 1388 C CA . LEU A 1 194 ? -7.207 -3.959 -9.977 1.00 98.88 194 LEU A CA 1
ATOM 1389 C C . LEU A 1 194 ? -8.653 -4.376 -9.648 1.00 98.88 194 LEU A C 1
ATOM 1391 O O . LEU A 1 194 ? -9.062 -4.197 -8.506 1.00 98.88 194 LEU A O 1
ATOM 1395 N N . GLN A 1 195 ? -9.404 -5.004 -10.566 1.00 98.75 195 GLN A N 1
ATOM 1396 C CA . GLN A 1 195 ? -10.706 -5.603 -10.227 1.00 98.75 195 GLN A CA 1
ATOM 1397 C C . GLN A 1 195 ? -10.606 -6.745 -9.208 1.00 98.75 195 GLN A C 1
ATOM 1399 O O . GLN A 1 195 ? -11.572 -7.020 -8.498 1.00 98.75 195 GLN A O 1
ATOM 1404 N N . ARG A 1 196 ? -9.445 -7.402 -9.087 1.00 98.94 196 ARG A N 1
ATOM 1405 C CA . ARG A 1 196 ? -9.223 -8.388 -8.021 1.00 98.94 196 ARG A CA 1
ATOM 1406 C C . ARG A 1 196 ? -9.116 -7.717 -6.653 1.00 98.94 196 ARG A C 1
ATOM 1408 O O . ARG A 1 196 ? -9.737 -8.183 -5.702 1.00 98.94 196 ARG A O 1
ATOM 1415 N N . LEU A 1 197 ? -8.430 -6.574 -6.575 1.00 98.94 197 LEU A N 1
ATOM 1416 C CA . LEU A 1 197 ? -8.389 -5.758 -5.361 1.00 98.94 197 LEU A CA 1
ATOM 1417 C C . LEU A 1 197 ? -9.765 -5.147 -5.039 1.00 98.94 197 LEU A C 1
ATOM 1419 O O . LEU A 1 197 ? -10.140 -5.117 -3.869 1.00 98.94 197 LEU A O 1
ATOM 1423 N N . ASP A 1 198 ? -10.552 -4.751 -6.050 1.00 98.94 198 ASP A N 1
ATOM 1424 C CA . ASP A 1 198 ? -11.927 -4.273 -5.833 1.00 98.94 198 ASP A CA 1
ATOM 1425 C C . ASP A 1 198 ? -12.773 -5.308 -5.095 1.00 98.94 198 ASP A C 1
ATOM 1427 O O . ASP A 1 198 ? -13.529 -4.965 -4.184 1.00 98.94 198 ASP A O 1
ATOM 1431 N N . TYR A 1 199 ? -12.649 -6.583 -5.480 1.00 98.94 199 TYR A N 1
ATOM 1432 C CA . TYR A 1 199 ? -13.408 -7.652 -4.844 1.00 98.94 199 TYR A CA 1
ATOM 1433 C C . TYR A 1 199 ? -12.981 -7.868 -3.390 1.00 98.94 199 TYR A C 1
ATOM 1435 O O . TYR A 1 199 ? -13.838 -8.059 -2.530 1.00 98.94 199 TYR A O 1
ATOM 1443 N N . VAL A 1 200 ? -11.683 -7.760 -3.087 1.00 98.94 200 VAL A N 1
ATOM 1444 C CA . VAL A 1 200 ? -11.183 -7.798 -1.703 1.00 98.94 200 VAL A CA 1
ATOM 1445 C C . VAL A 1 200 ? -11.783 -6.665 -0.873 1.00 98.94 200 VAL A C 1
ATOM 1447 O O . VAL A 1 200 ? -12.255 -6.918 0.233 1.00 98.94 200 VAL A O 1
ATOM 1450 N N . VAL A 1 201 ? -11.826 -5.436 -1.399 1.00 98.94 201 VAL A N 1
ATOM 1451 C CA . VAL A 1 201 ? -12.442 -4.299 -0.693 1.00 98.94 201 VAL A CA 1
ATOM 1452 C C . VAL A 1 201 ? -13.938 -4.535 -0.480 1.00 98.94 201 VAL A C 1
ATOM 1454 O O . VAL A 1 201 ? -14.415 -4.398 0.645 1.00 98.94 201 VAL A O 1
ATOM 1457 N N . LYS A 1 202 ? -14.666 -4.972 -1.514 1.00 98.81 202 LYS A N 1
ATOM 1458 C CA . LYS A 1 202 ? -16.096 -5.305 -1.415 1.00 98.81 202 LYS A CA 1
ATOM 1459 C C . LYS A 1 202 ? -16.364 -6.386 -0.361 1.00 98.81 202 LYS A C 1
ATOM 1461 O O . LYS A 1 202 ? -17.299 -6.268 0.429 1.00 98.81 202 LYS A O 1
ATOM 1466 N N . SER A 1 203 ? -15.556 -7.443 -0.340 1.00 98.88 203 SER A N 1
ATOM 1467 C CA . SER A 1 203 ? -15.705 -8.523 0.636 1.00 98.88 203 SER A CA 1
ATOM 1468 C C . SER A 1 203 ? -15.365 -8.049 2.053 1.00 98.88 203 SER A C 1
ATOM 1470 O O . SER A 1 203 ? -16.091 -8.360 2.998 1.00 98.88 203 SER A O 1
ATOM 1472 N N . ALA A 1 204 ? -14.338 -7.209 2.217 1.00 98.88 204 ALA A N 1
ATOM 1473 C CA . ALA A 1 204 ? -14.005 -6.605 3.504 1.00 98.88 204 ALA A CA 1
ATOM 1474 C C . ALA A 1 204 ? -15.151 -5.733 4.054 1.00 98.88 204 ALA A C 1
ATOM 1476 O O . ALA A 1 204 ? -15.476 -5.830 5.238 1.00 98.88 204 ALA A O 1
ATOM 1477 N N . GLU A 1 205 ? -15.817 -4.947 3.199 1.00 98.56 205 GLU A N 1
ATOM 1478 C CA . GLU A 1 205 ? -17.020 -4.184 3.567 1.00 98.56 205 GLU A CA 1
ATOM 1479 C C . GLU A 1 205 ? -18.142 -5.098 4.074 1.00 98.56 205 GLU A C 1
ATOM 1481 O O . GLU A 1 205 ? -18.703 -4.846 5.141 1.00 98.56 205 GLU A O 1
ATOM 1486 N N . ALA A 1 206 ? -18.433 -6.186 3.353 1.00 98.44 206 ALA A N 1
ATOM 1487 C CA . ALA A 1 206 ? -19.490 -7.135 3.711 1.00 98.44 206 ALA A CA 1
ATOM 1488 C C . ALA A 1 206 ? -19.217 -7.884 5.031 1.00 98.44 206 ALA A C 1
ATOM 1490 O O . ALA A 1 206 ? -20.150 -8.273 5.741 1.00 98.44 206 ALA A O 1
ATOM 1491 N N . HIS A 1 207 ? -17.943 -8.069 5.382 1.00 98.56 207 HIS A N 1
ATOM 1492 C CA . HIS A 1 207 ? -17.526 -8.835 6.557 1.00 98.56 207 HIS A CA 1
ATOM 1493 C C . HIS A 1 207 ? -17.071 -7.965 7.738 1.00 98.56 207 HIS A C 1
ATOM 1495 O O . HIS A 1 207 ? -16.781 -8.500 8.807 1.00 98.56 207 HIS A O 1
ATOM 1501 N N . GLY A 1 208 ? -17.068 -6.635 7.595 1.00 98.00 208 GLY A N 1
ATOM 1502 C CA . GLY A 1 208 ? -16.643 -5.716 8.654 1.00 98.00 208 GLY A CA 1
ATOM 1503 C C . GLY A 1 208 ? -15.138 -5.769 8.941 1.00 98.00 208 GLY A C 1
ATOM 1504 O O . GLY A 1 208 ? -14.725 -5.536 10.078 1.00 98.00 208 GLY A O 1
ATOM 1505 N N . ILE A 1 209 ? -14.331 -6.085 7.925 1.00 98.88 209 ILE A N 1
ATOM 1506 C CA . ILE A 1 209 ? -12.864 -6.125 7.986 1.00 98.88 209 ILE A CA 1
ATOM 1507 C C . ILE A 1 209 ? -12.299 -4.794 7.488 1.00 98.88 209 ILE A C 1
ATOM 1509 O O . ILE A 1 209 ? -12.800 -4.217 6.521 1.00 98.88 209 ILE A O 1
ATOM 1513 N N . LYS A 1 210 ? -11.251 -4.291 8.149 1.00 98.81 210 LYS A N 1
ATOM 1514 C CA . LYS A 1 210 ? -10.555 -3.059 7.767 1.00 98.81 210 LYS A CA 1
ATOM 1515 C C . LYS A 1 210 ? -9.192 -3.367 7.146 1.00 98.81 210 LYS A C 1
ATOM 1517 O O . LYS A 1 210 ? -8.429 -4.165 7.679 1.00 98.81 210 LYS A O 1
ATOM 1522 N N . LEU A 1 211 ? -8.874 -2.730 6.027 1.00 98.94 211 LEU A N 1
ATOM 1523 C CA . LEU A 1 211 ? -7.739 -3.052 5.173 1.00 98.94 211 LEU A CA 1
ATOM 1524 C C . LEU A 1 211 ? -6.598 -2.053 5.331 1.00 98.94 211 LEU A C 1
ATOM 1526 O O . LEU A 1 211 ? -6.797 -0.848 5.172 1.00 98.94 211 LEU A O 1
ATOM 1530 N N . ILE A 1 212 ? -5.394 -2.559 5.575 1.00 99.00 212 ILE A N 1
ATOM 1531 C CA . ILE A 1 212 ? -4.158 -1.818 5.301 1.00 99.00 212 ILE A CA 1
ATOM 1532 C C . ILE A 1 212 ? -3.705 -2.216 3.899 1.00 99.00 212 ILE A C 1
ATOM 1534 O O . ILE A 1 212 ? -3.535 -3.405 3.631 1.00 99.00 212 ILE A O 1
ATOM 1538 N N . ILE A 1 213 ? -3.537 -1.232 3.016 1.00 98.94 213 ILE A N 1
ATOM 1539 C CA . ILE A 1 213 ? -3.171 -1.451 1.612 1.00 98.94 213 ILE A CA 1
ATOM 1540 C C . ILE A 1 213 ? -1.913 -0.644 1.302 1.00 98.94 213 ILE A C 1
ATOM 1542 O O . ILE A 1 213 ? -1.934 0.584 1.415 1.00 98.94 213 ILE A O 1
ATOM 1546 N N . ASN A 1 214 ? -0.841 -1.328 0.898 1.00 98.94 214 ASN A N 1
ATOM 1547 C CA . ASN A 1 214 ? 0.423 -0.711 0.495 1.00 98.94 214 ASN A CA 1
ATOM 1548 C C . ASN A 1 214 ? 0.597 -0.603 -1.022 1.00 98.94 214 ASN A C 1
ATOM 1550 O O . ASN A 1 214 ? -0.023 -1.346 -1.779 1.00 98.94 214 ASN A O 1
ATOM 1554 N N . PHE A 1 215 ? 1.432 0.336 -1.476 1.00 99.00 215 PHE A N 1
ATOM 1555 C CA . PHE A 1 215 ? 1.494 0.700 -2.898 1.00 99.00 215 PHE A CA 1
ATOM 1556 C C . PHE A 1 215 ? 2.712 0.182 -3.662 1.00 99.00 215 PHE A C 1
ATOM 1558 O O . PHE A 1 215 ? 2.702 0.241 -4.888 1.00 99.00 215 PHE A O 1
ATOM 1565 N N . VAL A 1 216 ? 3.754 -0.286 -2.976 1.00 98.94 216 VAL A N 1
ATOM 1566 C CA . VAL A 1 216 ? 4.963 -0.851 -3.594 1.00 98.94 216 VAL A CA 1
ATOM 1567 C C . VAL A 1 216 ? 5.709 -1.730 -2.586 1.00 98.94 216 VAL A C 1
ATOM 1569 O O . VAL A 1 216 ? 5.564 -1.548 -1.375 1.00 98.94 216 VAL A O 1
ATOM 1572 N N . ASN A 1 217 ? 6.523 -2.665 -3.073 1.00 98.94 217 ASN A N 1
ATOM 1573 C CA . ASN A 1 217 ? 7.420 -3.474 -2.248 1.00 98.94 217 ASN A CA 1
ATOM 1574 C C . ASN A 1 217 ? 8.847 -2.919 -2.243 1.00 98.94 217 ASN A C 1
ATOM 1576 O O . ASN A 1 217 ? 9.354 -2.537 -3.296 1.00 98.94 217 ASN A O 1
ATOM 1580 N N . ASN A 1 218 ? 9.530 -2.950 -1.100 1.00 98.69 218 ASN A N 1
ATOM 1581 C CA . ASN A 1 218 ? 10.985 -2.792 -1.063 1.00 98.69 218 ASN A CA 1
ATOM 1582 C C . ASN A 1 218 ? 11.709 -3.983 -1.711 1.00 98.69 218 ASN A C 1
ATOM 1584 O O . ASN A 1 218 ? 12.739 -3.808 -2.363 1.00 98.69 218 ASN A O 1
ATOM 1588 N N . TRP A 1 219 ? 11.166 -5.185 -1.514 1.00 98.50 219 TRP A N 1
ATOM 1589 C CA . TRP A 1 219 ? 11.700 -6.438 -2.044 1.00 98.50 219 TRP A CA 1
ATOM 1590 C C . TRP A 1 219 ? 11.265 -6.681 -3.485 1.00 98.50 219 TRP A C 1
ATOM 1592 O O . TRP A 1 219 ? 10.398 -5.993 -4.014 1.00 98.50 219 TRP A O 1
ATOM 1602 N N . THR A 1 220 ? 11.842 -7.698 -4.116 1.00 98.62 220 THR A N 1
ATOM 1603 C CA . THR A 1 220 ? 11.565 -8.034 -5.519 1.00 98.62 220 THR A CA 1
ATOM 1604 C C . THR A 1 220 ? 10.327 -8.910 -5.712 1.00 98.62 220 THR A C 1
ATOM 1606 O O . THR A 1 220 ? 9.902 -9.129 -6.846 1.00 98.62 220 THR A O 1
ATOM 1609 N N . ASP A 1 221 ? 9.748 -9.449 -4.635 1.00 98.62 221 ASP A N 1
ATOM 1610 C CA . ASP A 1 221 ? 8.510 -10.222 -4.721 1.00 98.62 221 ASP A CA 1
ATOM 1611 C C . ASP A 1 221 ? 7.380 -9.344 -5.257 1.00 98.62 221 ASP A C 1
ATOM 1613 O O . ASP A 1 221 ? 7.112 -8.264 -4.721 1.00 98.62 221 ASP A O 1
ATOM 1617 N N . TYR A 1 222 ? 6.718 -9.828 -6.312 1.00 98.69 222 TYR A N 1
ATOM 1618 C CA . TYR A 1 222 ? 5.727 -9.071 -7.086 1.00 98.69 222 TYR A CA 1
ATOM 1619 C C . TYR A 1 222 ? 6.288 -7.753 -7.654 1.00 98.69 222 TYR A C 1
ATOM 1621 O O . TYR A 1 222 ? 5.588 -6.742 -7.714 1.00 98.69 222 TYR A O 1
ATOM 1629 N N . GLY A 1 223 ? 7.567 -7.778 -8.044 1.00 98.62 223 GLY A N 1
ATOM 1630 C CA . GLY A 1 223 ? 8.284 -6.707 -8.732 1.00 98.62 223 GLY A CA 1
ATOM 1631 C C . GLY A 1 223 ? 8.924 -5.699 -7.785 1.00 98.62 223 GLY A C 1
ATOM 1632 O O . GLY A 1 223 ? 10.151 -5.609 -7.724 1.00 98.62 223 GLY A O 1
ATOM 1633 N N . GLY A 1 224 ? 8.101 -4.945 -7.054 1.00 98.75 224 GLY A N 1
ATOM 1634 C CA . GLY A 1 224 ? 8.562 -3.918 -6.118 1.00 98.75 224 GLY A CA 1
ATOM 1635 C C . GLY A 1 224 ? 9.303 -2.755 -6.778 1.00 98.75 224 GLY A C 1
ATOM 1636 O O . GLY A 1 224 ? 9.202 -2.525 -7.983 1.00 98.75 224 GLY A O 1
ATOM 1637 N N . MET A 1 225 ? 10.084 -2.016 -5.986 1.00 98.81 225 MET A N 1
ATOM 1638 C CA . MET A 1 225 ? 10.890 -0.885 -6.469 1.00 98.81 225 MET A CA 1
ATOM 1639 C C . MET A 1 225 ? 11.812 -1.294 -7.627 1.00 98.81 225 MET A C 1
ATOM 1641 O O . MET A 1 225 ? 11.964 -0.528 -8.577 1.00 98.81 225 MET A O 1
ATOM 1645 N N . ALA A 1 226 ? 12.335 -2.525 -7.608 1.00 98.44 226 ALA A N 1
ATOM 1646 C CA . ALA A 1 226 ? 13.184 -3.068 -8.667 1.00 98.44 226 ALA A CA 1
ATOM 1647 C C . ALA A 1 226 ? 12.497 -3.132 -10.043 1.00 98.44 226 ALA A C 1
ATOM 1649 O O . ALA A 1 226 ? 13.161 -2.965 -11.064 1.00 98.44 226 ALA A O 1
ATOM 1650 N N . ALA A 1 227 ? 11.169 -3.289 -10.105 1.00 98.62 227 ALA A N 1
ATOM 1651 C CA . ALA A 1 227 ? 10.440 -3.272 -11.377 1.00 98.62 227 ALA A CA 1
ATOM 1652 C C . ALA A 1 227 ? 10.484 -1.901 -12.081 1.00 98.62 227 ALA A C 1
ATOM 1654 O O . ALA A 1 227 ? 10.288 -1.818 -13.292 1.00 98.62 227 ALA A O 1
ATOM 1655 N N . TYR A 1 228 ? 10.776 -0.826 -11.342 1.00 98.69 228 TYR A N 1
ATOM 1656 C CA . TYR A 1 228 ? 10.891 0.527 -11.885 1.00 98.69 228 TYR A CA 1
ATOM 1657 C C . TYR A 1 228 ? 12.272 0.818 -12.490 1.00 98.69 228 TYR A C 1
ATOM 1659 O O . TYR A 1 228 ? 12.414 1.834 -13.172 1.00 98.69 228 TYR A O 1
ATOM 1667 N N . PHE A 1 229 ? 13.288 -0.011 -12.229 1.00 98.12 229 PHE A N 1
ATOM 1668 C CA . PHE A 1 229 ? 14.696 0.335 -12.450 1.00 98.12 229 PHE A CA 1
ATOM 1669 C C . PHE A 1 229 ? 15.030 0.627 -13.911 1.00 98.12 229 PHE A C 1
ATOM 1671 O O . PHE A 1 229 ? 15.447 1.743 -14.227 1.00 98.12 229 PHE A O 1
ATOM 1678 N N . ASP A 1 230 ? 14.744 -0.314 -14.811 1.00 97.56 230 ASP A N 1
ATOM 1679 C CA . ASP A 1 230 ? 15.006 -0.150 -16.245 1.00 97.56 230 ASP A CA 1
ATOM 1680 C C . ASP A 1 230 ? 14.225 1.035 -16.831 1.00 97.56 230 ASP A C 1
ATOM 1682 O O . ASP A 1 230 ? 14.756 1.831 -17.607 1.00 97.56 230 ASP A O 1
ATOM 1686 N N . TYR A 1 231 ? 12.965 1.200 -16.413 1.00 97.94 231 TYR A N 1
ATOM 1687 C CA . TYR A 1 231 ? 12.129 2.323 -16.836 1.00 97.94 231 TYR A CA 1
ATOM 1688 C C . TYR A 1 231 ? 12.721 3.670 -16.407 1.00 97.94 231 TYR A C 1
ATOM 1690 O O . TYR A 1 231 ? 12.711 4.632 -17.182 1.00 97.94 231 TYR A O 1
ATOM 1698 N N . ALA A 1 232 ? 13.219 3.755 -15.176 1.00 97.94 232 ALA A N 1
ATOM 1699 C CA . ALA A 1 232 ? 13.707 4.984 -14.565 1.00 97.94 232 ALA A CA 1
ATOM 1700 C C . ALA A 1 232 ? 15.206 5.253 -14.794 1.00 97.94 232 ALA A C 1
ATOM 1702 O O . ALA A 1 232 ? 15.657 6.361 -14.490 1.00 97.94 232 ALA A O 1
ATOM 1703 N N . GLY A 1 233 ? 15.949 4.291 -15.352 1.00 97.62 233 GLY A N 1
ATOM 1704 C CA . GLY A 1 233 ? 17.393 4.384 -15.573 1.00 97.62 233 GLY A CA 1
ATOM 1705 C C . GLY A 1 233 ? 18.195 4.401 -14.269 1.00 97.62 233 GLY A C 1
ATOM 1706 O O . GLY A 1 233 ? 19.118 5.200 -14.145 1.00 97.62 233 GLY A O 1
ATOM 1707 N N . ILE A 1 234 ? 17.798 3.576 -13.298 1.00 97.81 234 ILE A N 1
ATOM 1708 C CA . ILE A 1 234 ? 18.399 3.466 -11.955 1.00 97.81 234 ILE A CA 1
ATOM 1709 C C . ILE A 1 234 ? 18.728 2.008 -11.640 1.00 97.81 234 ILE A C 1
ATOM 1711 O O . ILE A 1 234 ? 18.288 1.114 -12.360 1.00 97.81 234 ILE A O 1
ATOM 1715 N N . SER A 1 235 ? 19.481 1.765 -10.571 1.00 96.75 235 SER A N 1
ATOM 1716 C CA . SER A 1 235 ? 19.967 0.418 -10.236 1.00 96.75 235 SER A CA 1
ATOM 1717 C C . SER A 1 235 ? 19.676 -0.057 -8.812 1.00 96.75 235 SER A C 1
ATOM 1719 O O . SER A 1 235 ? 19.854 -1.242 -8.525 1.00 96.75 235 SER A O 1
ATOM 1721 N N . ASP A 1 236 ? 19.200 0.825 -7.929 1.00 96.44 236 ASP A N 1
ATOM 1722 C CA . ASP A 1 236 ? 18.876 0.470 -6.549 1.00 96.44 236 ASP A CA 1
ATOM 1723 C C . ASP A 1 236 ? 17.723 1.300 -5.947 1.00 96.44 236 ASP A C 1
ATOM 1725 O O . ASP A 1 236 ? 17.243 2.288 -6.515 1.00 96.44 236 ASP A O 1
ATOM 1729 N N . ASN A 1 237 ? 17.262 0.878 -4.763 1.00 96.69 237 ASN A N 1
ATOM 1730 C CA . ASN A 1 237 ? 16.176 1.546 -4.043 1.00 96.69 237 ASN A CA 1
ATOM 1731 C C . ASN A 1 237 ? 16.571 2.955 -3.566 1.00 96.69 237 ASN A C 1
ATOM 1733 O O . ASN A 1 237 ? 15.709 3.826 -3.480 1.00 96.69 237 ASN A O 1
ATOM 1737 N N . THR A 1 238 ? 17.850 3.214 -3.276 1.00 95.56 238 THR A N 1
ATOM 1738 C CA . THR A 1 238 ? 18.315 4.541 -2.839 1.00 95.56 238 THR A CA 1
ATOM 1739 C C . THR A 1 238 ? 18.105 5.570 -3.947 1.00 95.56 238 THR A C 1
ATOM 1741 O O . THR A 1 238 ? 17.561 6.649 -3.699 1.00 95.56 238 THR A O 1
ATOM 1744 N N . GLU A 1 239 ? 18.466 5.220 -5.182 1.00 97.19 239 GLU A N 1
ATOM 1745 C CA . GLU A 1 239 ? 18.201 6.030 -6.371 1.00 97.19 239 GLU A CA 1
ATOM 1746 C C . GLU A 1 239 ? 16.693 6.158 -6.644 1.00 97.19 239 GLU A C 1
ATOM 1748 O O . GLU A 1 239 ? 16.225 7.235 -7.026 1.00 97.19 239 GLU A O 1
ATOM 1753 N N . TRP A 1 240 ? 15.910 5.100 -6.394 1.00 98.56 240 TRP A N 1
ATOM 1754 C CA . TRP A 1 240 ? 14.458 5.083 -6.614 1.00 98.56 240 TRP A CA 1
ATOM 1755 C C . TRP A 1 240 ? 13.716 6.186 -5.852 1.00 98.56 240 TRP A C 1
ATOM 1757 O O . TRP A 1 240 ? 12.845 6.842 -6.434 1.00 98.56 240 TRP A O 1
ATOM 1767 N N . TYR A 1 241 ? 14.070 6.446 -4.588 1.00 98.38 241 TYR A N 1
ATOM 1768 C CA . TYR A 1 241 ? 13.385 7.446 -3.754 1.00 98.38 241 TYR A CA 1
ATOM 1769 C C . TYR A 1 241 ? 13.456 8.869 -4.327 1.00 98.38 241 TYR A C 1
ATOM 1771 O O . TYR A 1 241 ? 12.478 9.613 -4.238 1.00 98.38 241 TYR A O 1
ATOM 1779 N N . ASN A 1 242 ? 14.580 9.236 -4.953 1.00 95.44 242 ASN A N 1
ATOM 1780 C CA . ASN A 1 242 ? 14.821 10.581 -5.490 1.00 95.44 242 ASN A CA 1
ATOM 1781 C C . ASN A 1 242 ? 14.669 10.669 -7.018 1.00 95.44 242 ASN A C 1
ATOM 1783 O O . ASN A 1 242 ? 14.796 11.752 -7.594 1.00 95.44 242 ASN A O 1
ATOM 1787 N N . ASN A 1 243 ? 14.394 9.556 -7.703 1.00 98.50 243 ASN A N 1
ATOM 1788 C CA . ASN A 1 243 ? 14.251 9.552 -9.152 1.00 98.50 243 ASN A CA 1
ATOM 1789 C C . ASN A 1 243 ? 12.870 10.076 -9.584 1.00 98.50 243 ASN A C 1
ATOM 1791 O O . ASN A 1 243 ? 11.834 9.445 -9.362 1.00 98.50 243 ASN A O 1
ATOM 1795 N N . THR A 1 244 ? 12.853 11.212 -10.286 1.00 98.44 244 THR A N 1
ATOM 1796 C CA . THR A 1 244 ? 11.624 11.866 -10.766 1.00 98.44 244 THR A CA 1
ATOM 1797 C C . THR A 1 244 ? 10.737 10.951 -11.614 1.00 98.44 244 THR A C 1
ATOM 1799 O O . THR A 1 244 ? 9.512 11.001 -11.485 1.00 98.44 244 THR A O 1
ATOM 1802 N N . LYS A 1 245 ? 11.320 10.113 -12.479 1.00 98.19 245 LY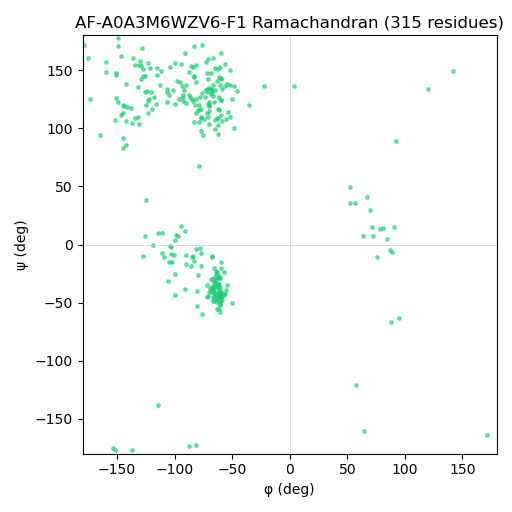S A N 1
ATOM 1803 C CA . LYS A 1 245 ? 10.574 9.240 -13.395 1.00 98.19 245 LYS A CA 1
ATOM 1804 C C . LYS A 1 245 ? 9.902 8.093 -12.631 1.00 98.19 245 LYS A C 1
ATOM 1806 O O . LYS A 1 245 ? 8.700 7.880 -12.797 1.00 98.19 245 LYS A O 1
ATOM 1811 N N . ALA A 1 246 ? 10.629 7.449 -11.716 1.00 98.75 246 ALA A N 1
ATOM 1812 C CA . ALA A 1 246 ? 10.085 6.428 -10.822 1.00 98.75 246 ALA A CA 1
ATOM 1813 C C . ALA A 1 246 ? 8.973 6.991 -9.921 1.00 98.75 246 ALA A C 1
ATOM 1815 O O . ALA A 1 246 ? 7.856 6.471 -9.916 1.00 98.75 246 ALA A O 1
ATOM 1816 N N . GLN A 1 247 ? 9.233 8.109 -9.234 1.00 98.88 247 GLN A N 1
ATOM 1817 C CA . GLN A 1 247 ? 8.271 8.722 -8.313 1.00 98.88 247 GLN A CA 1
ATOM 1818 C C . GLN A 1 247 ? 7.018 9.251 -9.025 1.00 98.88 247 GLN A C 1
ATOM 1820 O O . GLN A 1 247 ? 5.920 9.185 -8.470 1.00 98.88 247 GLN A O 1
ATOM 1825 N N . THR A 1 248 ? 7.139 9.736 -10.265 1.00 98.81 248 THR A N 1
ATOM 1826 C CA . THR A 1 248 ? 5.978 10.152 -11.069 1.00 98.81 248 THR A CA 1
ATOM 1827 C C . THR A 1 248 ? 5.068 8.966 -11.376 1.00 98.81 248 THR A C 1
ATOM 1829 O O . THR A 1 248 ? 3.855 9.054 -11.168 1.00 98.81 248 THR A O 1
ATOM 1832 N N . GLN A 1 249 ? 5.634 7.837 -11.814 1.00 98.88 249 GLN A N 1
ATOM 1833 C CA . GLN A 1 249 ? 4.847 6.634 -12.077 1.00 98.88 249 GLN A CA 1
ATOM 1834 C C . GLN A 1 249 ? 4.258 6.042 -10.789 1.00 98.88 249 GLN A C 1
ATOM 1836 O O . GLN A 1 249 ? 3.087 5.674 -10.759 1.00 98.88 249 GLN A O 1
ATOM 1841 N N . TYR A 1 250 ? 5.023 6.010 -9.699 1.00 98.94 250 TYR A N 1
ATOM 1842 C CA . TYR A 1 250 ? 4.546 5.553 -8.395 1.00 98.94 250 TYR A CA 1
ATOM 1843 C C . TYR A 1 250 ? 3.363 6.394 -7.881 1.00 98.94 250 TYR A C 1
ATOM 1845 O O . TYR A 1 250 ? 2.320 5.853 -7.517 1.00 98.94 250 TYR A O 1
ATOM 1853 N N . LYS A 1 251 ? 3.438 7.729 -7.968 1.00 98.94 251 LYS A N 1
ATOM 1854 C CA . LYS A 1 251 ? 2.318 8.626 -7.620 1.00 98.94 251 LYS A CA 1
ATOM 1855 C C . LYS A 1 251 ? 1.113 8.473 -8.558 1.00 98.94 251 LYS A C 1
ATOM 1857 O O . LYS A 1 251 ? -0.030 8.643 -8.117 1.00 98.94 251 LYS A O 1
ATOM 1862 N N . LYS A 1 252 ? 1.332 8.136 -9.834 1.00 98.94 252 LYS A N 1
ATOM 1863 C CA . LYS A 1 252 ? 0.255 7.774 -10.774 1.00 98.94 252 LYS A CA 1
ATOM 1864 C C . LYS A 1 252 ? -0.443 6.483 -10.335 1.00 98.94 252 LYS A C 1
ATOM 1866 O O . LYS A 1 252 ? -1.672 6.449 -10.340 1.00 98.94 252 LYS A O 1
ATOM 1871 N N . TYR A 1 253 ? 0.313 5.477 -9.894 1.00 98.94 253 TYR A N 1
ATOM 1872 C CA . TYR A 1 253 ? -0.226 4.225 -9.362 1.00 98.94 253 TYR A CA 1
ATOM 1873 C C . TYR A 1 253 ? -1.005 4.427 -8.055 1.00 98.94 253 TYR A C 1
ATOM 1875 O O . TYR A 1 253 ? -2.168 4.032 -7.983 1.00 98.94 253 TYR A O 1
ATOM 1883 N N . ILE A 1 254 ? -0.443 5.159 -7.081 1.00 98.94 254 ILE A N 1
ATOM 1884 C CA . ILE A 1 254 ? -1.149 5.553 -5.847 1.00 98.94 254 ILE A CA 1
ATOM 1885 C C . ILE A 1 254 ? -2.506 6.173 -6.185 1.00 98.94 254 ILE A C 1
ATOM 1887 O O . ILE A 1 254 ? -3.533 5.754 -5.659 1.00 98.94 254 ILE A O 1
ATOM 1891 N N . LYS A 1 255 ? -2.539 7.153 -7.100 1.00 98.88 255 LYS A N 1
ATOM 1892 C CA . LYS A 1 255 ? -3.794 7.801 -7.505 1.00 98.88 255 LYS A CA 1
ATOM 1893 C C . LYS A 1 255 ? -4.775 6.812 -8.124 1.00 98.88 255 LYS A C 1
ATOM 1895 O O . LYS A 1 255 ? -5.966 6.885 -7.821 1.00 98.88 255 LYS A O 1
ATOM 1900 N N . ALA A 1 256 ? -4.298 5.905 -8.972 1.00 98.88 256 ALA A N 1
ATOM 1901 C CA . ALA A 1 256 ? -5.135 4.892 -9.600 1.00 98.88 256 ALA A CA 1
ATOM 1902 C C . ALA A 1 256 ? -5.768 3.935 -8.582 1.00 98.88 256 ALA A C 1
ATOM 1904 O O . ALA A 1 256 ? -6.901 3.534 -8.806 1.00 98.88 256 ALA A O 1
ATOM 1905 N N . VAL A 1 257 ? -5.083 3.614 -7.476 1.00 98.88 257 VAL A N 1
ATOM 1906 C CA . VAL A 1 257 ? -5.607 2.766 -6.388 1.00 98.88 257 VAL A CA 1
ATOM 1907 C C . VAL A 1 257 ? -6.515 3.557 -5.440 1.00 98.88 257 VAL A C 1
ATOM 1909 O O . VAL A 1 257 ? -7.664 3.176 -5.236 1.00 98.88 257 VAL A O 1
ATOM 1912 N N . VAL A 1 258 ? -6.049 4.686 -4.896 1.00 98.75 258 VAL A N 1
ATOM 1913 C CA . VAL A 1 258 ? -6.795 5.492 -3.907 1.00 98.75 258 VAL A CA 1
ATOM 1914 C C . VAL A 1 258 ? -8.132 5.978 -4.475 1.00 98.75 258 VAL A C 1
ATOM 1916 O O . VAL A 1 258 ? -9.156 5.914 -3.797 1.00 98.75 258 VAL A O 1
ATOM 1919 N N . SER A 1 259 ? -8.159 6.403 -5.745 1.00 98.00 259 SER A N 1
ATOM 1920 C CA . SER A 1 259 ? -9.385 6.906 -6.388 1.00 98.00 259 SER A CA 1
ATOM 1921 C C . SER A 1 259 ? -10.476 5.850 -6.605 1.00 98.00 259 SER A C 1
ATOM 1923 O O . SER A 1 259 ? -11.600 6.220 -6.939 1.00 98.00 259 SER A O 1
ATOM 1925 N N . ARG A 1 260 ? -10.186 4.558 -6.390 1.00 98.12 260 ARG A N 1
ATOM 1926 C CA . ARG A 1 260 ? -11.183 3.474 -6.484 1.00 98.12 260 ARG A CA 1
ATOM 1927 C C . ARG A 1 260 ? -12.049 3.367 -5.238 1.00 98.12 260 ARG A C 1
ATOM 1929 O O . ARG A 1 260 ? -13.180 2.904 -5.328 1.00 98.12 260 ARG A O 1
ATOM 1936 N N . TYR A 1 261 ? -11.537 3.809 -4.089 1.00 97.12 261 TYR A N 1
ATOM 1937 C CA . TYR A 1 261 ? -12.155 3.565 -2.784 1.00 97.12 261 TYR A CA 1
ATOM 1938 C C . TYR A 1 261 ? -12.443 4.847 -1.973 1.00 97.12 261 TYR A C 1
ATOM 1940 O O . TYR A 1 261 ? -12.299 4.826 -0.747 1.00 97.12 261 TYR A O 1
ATOM 1948 N N . PRO A 1 262 ? -12.882 5.966 -2.595 1.00 91.75 262 PRO A N 1
ATOM 1949 C CA . PRO A 1 262 ? -12.998 7.261 -1.913 1.00 91.75 262 PRO A CA 1
ATOM 1950 C C . PRO A 1 262 ? -14.025 7.257 -0.772 1.00 91.75 262 PRO A C 1
ATOM 1952 O O . PRO A 1 262 ? -13.955 8.085 0.134 1.00 91.75 262 PRO A O 1
ATOM 1955 N N . SER A 1 263 ? -14.985 6.330 -0.820 1.00 92.38 263 SER A N 1
ATOM 1956 C CA . SER A 1 263 ? -16.102 6.233 0.127 1.00 92.38 263 SER A CA 1
ATOM 1957 C C . SER A 1 263 ? -16.131 4.920 0.908 1.00 92.38 263 SER A C 1
ATOM 1959 O O . SER A 1 263 ? -17.026 4.720 1.723 1.00 92.38 263 SER A O 1
ATOM 1961 N N . SER A 1 264 ? -15.179 4.012 0.664 1.00 96.69 264 SER A N 1
ATOM 1962 C CA . SER A 1 264 ? -15.198 2.687 1.286 1.00 96.69 264 SER A CA 1
ATOM 1963 C C . SER A 1 264 ? -14.887 2.798 2.780 1.00 96.69 264 SER A C 1
ATOM 1965 O O . SER A 1 264 ? -13.810 3.285 3.129 1.00 96.69 264 SER A O 1
ATOM 1967 N N . PRO A 1 265 ? -15.745 2.327 3.696 1.00 96.62 265 PRO A N 1
ATOM 1968 C CA . PRO A 1 265 ? -15.435 2.293 5.123 1.00 96.62 265 PRO A CA 1
ATOM 1969 C C . PRO A 1 265 ? -14.506 1.133 5.505 1.00 96.62 265 PRO A C 1
ATOM 1971 O O . PRO A 1 265 ? -14.135 1.007 6.675 1.00 96.62 265 PRO A O 1
ATOM 1974 N N . ALA A 1 266 ? -14.141 0.278 4.543 1.00 98.44 266 ALA A N 1
ATOM 1975 C CA . ALA A 1 266 ? -13.266 -0.862 4.766 1.00 98.44 266 ALA A CA 1
ATOM 1976 C C . ALA A 1 266 ? -11.781 -0.510 4.694 1.00 98.44 266 ALA A C 1
ATOM 1978 O O . ALA A 1 266 ? -10.977 -1.331 5.093 1.00 98.44 266 ALA A O 1
ATOM 1979 N N . ILE A 1 267 ? -11.359 0.674 4.243 1.00 98.75 267 ILE A N 1
ATOM 1980 C CA . ILE A 1 267 ? -9.926 1.011 4.283 1.00 98.75 267 ILE A CA 1
ATOM 1981 C C . ILE A 1 267 ? -9.560 1.520 5.684 1.00 98.75 267 ILE A C 1
ATOM 1983 O O . ILE A 1 267 ? -10.107 2.524 6.146 1.00 98.75 267 ILE A O 1
ATOM 1987 N N . PHE A 1 268 ? -8.632 0.833 6.350 1.00 98.81 268 PHE A N 1
ATOM 1988 C CA . PHE A 1 268 ? -8.027 1.250 7.614 1.00 98.81 268 PHE A CA 1
ATOM 1989 C C . PHE A 1 268 ? -7.001 2.358 7.380 1.00 98.81 268 PHE A C 1
ATOM 1991 O O . PHE A 1 268 ? -7.154 3.465 7.891 1.00 98.81 268 PHE A O 1
ATOM 1998 N N . ALA A 1 269 ? -5.978 2.068 6.573 1.00 98.88 269 ALA A N 1
ATOM 1999 C CA . ALA A 1 269 ? -4.909 3.003 6.259 1.00 98.88 269 ALA A CA 1
ATOM 2000 C C . ALA A 1 269 ? -4.318 2.742 4.872 1.00 98.88 269 ALA A C 1
ATOM 2002 O O . ALA A 1 269 ? -4.210 1.596 4.428 1.00 98.88 269 ALA A O 1
ATOM 2003 N N . TRP A 1 270 ? -3.878 3.822 4.233 1.00 98.94 270 TRP A N 1
ATOM 2004 C CA . TRP A 1 270 ? -2.957 3.757 3.107 1.00 98.94 270 TRP A CA 1
ATOM 2005 C C . TRP A 1 270 ? -1.533 3.597 3.637 1.00 98.94 270 TRP A C 1
ATOM 2007 O O . TRP A 1 270 ? -1.082 4.397 4.456 1.00 98.94 270 TRP A O 1
ATOM 2017 N N . GLU A 1 271 ? -0.825 2.571 3.190 1.00 98.94 271 GLU A N 1
ATOM 2018 C CA . GLU A 1 271 ? 0.557 2.315 3.584 1.00 98.94 271 GLU A CA 1
ATOM 2019 C C . GLU A 1 271 ? 1.493 2.662 2.424 1.00 98.94 271 GLU A C 1
ATOM 2021 O O . GLU A 1 271 ? 1.238 2.298 1.281 1.00 98.94 271 GLU A O 1
ATOM 2026 N N . LEU A 1 272 ? 2.557 3.419 2.684 1.00 98.94 272 LEU A N 1
ATOM 2027 C CA . LEU A 1 272 ? 3.444 3.887 1.618 1.00 98.94 272 LEU A CA 1
ATOM 2028 C C . LEU A 1 272 ? 4.081 2.700 0.883 1.00 98.94 272 LEU A C 1
ATOM 2030 O O . LEU A 1 272 ? 3.882 2.532 -0.315 1.00 98.94 272 LEU A O 1
ATOM 2034 N N . ALA A 1 273 ? 4.795 1.838 1.595 1.00 98.94 273 ALA A N 1
ATOM 2035 C CA . ALA A 1 273 ? 5.423 0.666 1.002 1.00 98.94 273 ALA A CA 1
ATOM 2036 C C . ALA A 1 273 ? 5.444 -0.499 1.989 1.00 98.94 273 ALA A C 1
ATOM 2038 O O . ALA A 1 273 ? 5.321 -0.304 3.194 1.00 98.94 273 ALA A O 1
ATOM 2039 N N . ASN A 1 274 ? 5.649 -1.710 1.483 1.00 98.88 274 ASN A N 1
ATOM 2040 C CA . ASN A 1 274 ? 6.081 -2.817 2.323 1.00 98.88 274 ASN A CA 1
ATOM 2041 C C . ASN A 1 274 ? 7.579 -2.676 2.623 1.00 98.88 274 ASN A C 1
ATOM 2043 O O . ASN A 1 274 ? 8.391 -2.765 1.699 1.00 98.88 274 ASN A O 1
ATOM 2047 N N . GLU A 1 275 ? 7.916 -2.491 3.900 1.00 98.44 275 GLU A N 1
ATOM 2048 C CA . GLU A 1 275 ? 9.281 -2.538 4.440 1.00 98.44 275 GLU A CA 1
ATOM 2049 C C . GLU A 1 275 ? 10.290 -1.639 3.694 1.00 98.44 275 GLU A C 1
ATOM 2051 O O . GLU A 1 275 ? 11.353 -2.117 3.296 1.00 98.44 275 GLU A O 1
ATOM 2056 N N . PRO A 1 276 ? 9.993 -0.343 3.450 1.00 97.75 276 PRO A N 1
ATOM 2057 C CA . PRO A 1 276 ? 10.919 0.538 2.746 1.00 97.75 276 PRO A CA 1
ATOM 2058 C C . PRO A 1 276 ? 12.250 0.638 3.496 1.00 97.75 276 PRO A C 1
ATOM 2060 O O . PRO A 1 276 ? 12.302 1.012 4.668 1.00 97.75 276 PRO A O 1
ATOM 2063 N N . ARG A 1 277 ? 13.342 0.326 2.793 1.00 95.19 277 ARG A N 1
ATOM 2064 C CA . ARG A 1 277 ? 14.714 0.446 3.292 1.00 95.19 277 ARG A CA 1
ATOM 2065 C C . ARG A 1 277 ? 15.547 1.330 2.385 1.00 95.19 277 ARG A C 1
ATOM 2067 O O . ARG A 1 277 ? 15.291 1.455 1.190 1.00 95.19 277 ARG A O 1
ATOM 2074 N N . CYS A 1 278 ? 16.595 1.897 2.962 1.00 92.00 278 CYS A N 1
ATOM 2075 C CA . CYS A 1 278 ? 17.583 2.694 2.254 1.00 92.00 278 CYS A CA 1
ATOM 2076 C C . CYS A 1 278 ? 18.953 2.429 2.897 1.00 92.00 278 CYS A C 1
ATOM 2078 O O . CYS A 1 278 ? 19.378 3.093 3.842 1.00 92.00 278 CYS A O 1
ATOM 2080 N N . THR A 1 279 ? 19.588 1.334 2.475 1.00 87.25 279 THR A N 1
ATOM 2081 C CA . THR A 1 279 ? 20.779 0.785 3.135 1.00 87.25 279 THR A CA 1
ATOM 2082 C C . THR A 1 279 ? 21.994 1.677 2.909 1.00 87.25 279 THR A C 1
ATOM 2084 O O . THR A 1 279 ? 22.406 1.897 1.777 1.00 87.25 279 THR A O 1
ATOM 2087 N N . GLY A 1 280 ? 22.592 2.162 4.000 1.00 86.56 280 GLY A N 1
ATOM 2088 C CA . GLY A 1 280 ? 23.791 3.008 3.950 1.00 86.56 280 GLY A CA 1
ATOM 2089 C C . GLY A 1 280 ? 23.541 4.433 3.452 1.00 86.56 280 GLY A C 1
ATOM 2090 O O . GLY A 1 280 ? 24.498 5.179 3.256 1.00 86.56 280 GLY A O 1
ATOM 2091 N N . CYS A 1 281 ? 22.281 4.816 3.253 1.00 88.62 281 CYS A N 1
ATOM 2092 C CA . CYS A 1 281 ? 21.922 6.142 2.785 1.00 88.62 281 CYS A CA 1
ATOM 2093 C C . CYS A 1 281 ? 21.690 7.112 3.955 1.00 88.62 281 CYS A C 1
ATOM 2095 O O . CYS A 1 281 ? 21.512 6.707 5.107 1.00 88.62 281 CYS A O 1
ATOM 2097 N N . ASP A 1 282 ? 21.671 8.411 3.657 1.00 90.75 282 ASP A N 1
ATOM 2098 C CA . ASP A 1 282 ? 21.300 9.421 4.644 1.00 90.75 282 ASP A CA 1
ATOM 2099 C C . ASP A 1 282 ? 19.803 9.317 4.993 1.00 90.75 282 ASP A C 1
ATOM 2101 O O . ASP A 1 282 ? 18.948 9.250 4.105 1.00 90.75 282 ASP A O 1
ATOM 2105 N N . LEU A 1 283 ? 19.468 9.351 6.289 1.00 89.44 283 LEU A N 1
ATOM 2106 C CA . LEU A 1 283 ? 18.084 9.231 6.774 1.00 89.44 283 LEU A CA 1
ATOM 2107 C C . LEU A 1 283 ? 17.140 10.296 6.190 1.00 89.44 283 LEU A C 1
ATOM 2109 O O . LEU A 1 283 ? 15.925 10.089 6.162 1.00 89.44 283 LEU A O 1
ATOM 2113 N N . SER A 1 284 ? 17.665 11.439 5.738 1.00 91.69 284 SER A N 1
ATOM 2114 C CA . SER A 1 284 ? 16.875 12.477 5.072 1.00 91.69 284 SER A CA 1
ATOM 2115 C C . SER A 1 284 ? 16.218 11.991 3.781 1.00 91.69 284 SER A C 1
ATOM 2117 O O . SER A 1 284 ? 15.145 12.496 3.455 1.00 91.69 284 SER A O 1
ATOM 2119 N N . ILE A 1 285 ? 16.784 10.995 3.089 1.00 94.12 285 ILE A N 1
ATOM 2120 C CA . ILE A 1 285 ? 16.212 10.442 1.852 1.00 94.12 285 ILE A CA 1
ATOM 2121 C C . ILE A 1 285 ? 14.854 9.803 2.153 1.00 94.12 285 ILE A C 1
ATOM 2123 O O . ILE A 1 285 ? 13.838 10.227 1.600 1.00 94.12 285 ILE A O 1
ATOM 2127 N N . LEU A 1 286 ? 14.812 8.857 3.099 1.00 94.50 286 LEU A N 1
ATOM 2128 C CA . LEU A 1 286 ? 13.559 8.220 3.511 1.00 94.50 286 LEU A CA 1
ATOM 2129 C C . LEU A 1 286 ? 12.596 9.222 4.147 1.00 94.50 286 LEU A C 1
ATOM 2131 O O . LEU A 1 286 ? 11.425 9.245 3.782 1.00 94.50 286 LEU A O 1
ATOM 2135 N N . LYS A 1 287 ? 13.071 10.100 5.041 1.00 94.81 287 LYS A N 1
ATOM 2136 C CA . LYS A 1 287 ? 12.206 11.100 5.695 1.00 94.81 287 LYS A CA 1
ATOM 2137 C C . LYS A 1 287 ? 11.529 12.035 4.689 1.00 94.81 287 LYS A C 1
ATOM 2139 O O . LYS A 1 287 ? 10.337 12.308 4.825 1.00 94.81 287 LYS A O 1
ATOM 2144 N N . THR A 1 288 ? 12.270 12.505 3.687 1.00 96.56 288 THR A N 1
ATOM 2145 C CA . THR A 1 288 ? 11.735 13.385 2.636 1.00 96.56 288 THR A CA 1
ATOM 2146 C C . THR A 1 288 ? 10.723 12.634 1.781 1.00 96.56 288 THR A C 1
ATOM 2148 O O . THR A 1 288 ? 9.598 13.103 1.611 1.00 96.56 288 THR A O 1
ATOM 2151 N N . TRP A 1 289 ? 11.073 11.429 1.322 1.00 98.56 289 TRP A N 1
ATOM 2152 C CA . TRP A 1 289 ? 10.170 10.596 0.533 1.00 98.56 289 TRP A CA 1
ATOM 2153 C C . TRP A 1 289 ? 8.874 10.247 1.286 1.00 98.56 289 TRP A C 1
ATOM 2155 O O . TRP A 1 289 ? 7.785 10.352 0.712 1.00 98.56 289 TRP A O 1
ATOM 2165 N N . ILE A 1 290 ? 8.964 9.899 2.575 1.00 98.44 290 ILE A N 1
ATOM 2166 C CA . ILE A 1 290 ? 7.808 9.615 3.437 1.00 98.44 290 ILE A CA 1
ATOM 2167 C C . ILE A 1 290 ? 6.906 10.844 3.543 1.00 98.44 290 ILE A C 1
ATOM 2169 O O . ILE A 1 290 ? 5.703 10.746 3.291 1.00 98.44 290 ILE A O 1
ATOM 2173 N N . ALA A 1 291 ? 7.472 12.006 3.885 1.00 98.19 291 ALA A N 1
ATOM 2174 C CA . ALA A 1 291 ? 6.707 13.238 4.050 1.00 98.19 291 ALA A CA 1
ATOM 2175 C C . ALA A 1 291 ? 5.990 13.642 2.751 1.00 98.19 291 ALA A C 1
ATOM 2177 O O . ALA A 1 291 ? 4.791 13.942 2.767 1.00 98.19 291 ALA A O 1
ATOM 2178 N N . ASP A 1 292 ? 6.691 13.589 1.618 1.00 98.50 292 ASP A N 1
ATOM 2179 C CA . ASP A 1 292 ? 6.144 13.958 0.312 1.00 98.50 292 ASP A CA 1
ATOM 2180 C C . ASP A 1 292 ? 5.065 12.985 -0.166 1.00 98.50 292 ASP A C 1
ATOM 2182 O O . ASP A 1 292 ? 4.033 13.405 -0.703 1.00 98.50 292 ASP A O 1
ATOM 2186 N N . THR A 1 293 ? 5.276 11.684 0.035 1.00 98.88 293 THR A N 1
ATOM 2187 C CA . THR A 1 293 ? 4.317 10.654 -0.377 1.00 98.88 293 THR A CA 1
ATOM 2188 C C . THR A 1 293 ? 3.070 10.688 0.501 1.00 98.88 293 THR A C 1
ATOM 2190 O O . THR A 1 293 ? 1.957 10.688 -0.028 1.00 98.88 293 THR A O 1
ATOM 2193 N N . ALA A 1 294 ? 3.222 10.815 1.823 1.00 98.75 294 ALA A N 1
ATOM 2194 C CA . ALA A 1 294 ? 2.092 10.951 2.737 1.00 98.75 294 ALA A CA 1
ATOM 2195 C C . ALA A 1 294 ? 1.275 12.218 2.440 1.00 98.75 294 ALA A C 1
ATOM 2197 O O . ALA A 1 294 ? 0.046 12.158 2.368 1.00 98.75 294 ALA A O 1
ATOM 2198 N N . LYS A 1 295 ? 1.940 13.353 2.183 1.00 98.69 295 LYS A N 1
ATOM 2199 C CA . LYS A 1 295 ? 1.278 14.602 1.776 1.00 98.69 295 LYS A CA 1
ATOM 2200 C C . LYS A 1 295 ? 0.504 14.443 0.467 1.00 98.69 295 LYS A C 1
ATOM 2202 O O . LYS A 1 295 ? -0.598 14.975 0.346 1.00 98.69 295 LYS A O 1
ATOM 2207 N N . TYR A 1 296 ? 1.058 13.715 -0.502 1.00 98.88 296 TYR A N 1
ATOM 2208 C CA . TYR A 1 296 ? 0.372 13.424 -1.759 1.00 98.88 296 TYR A CA 1
ATOM 2209 C C . TYR A 1 296 ? -0.854 12.525 -1.556 1.00 98.88 296 TYR A C 1
ATOM 2211 O O . TYR A 1 296 ? -1.924 12.849 -2.053 1.00 98.88 296 TYR A O 1
ATOM 2219 N N . ILE A 1 297 ? -0.751 11.449 -0.771 1.00 98.75 297 ILE A N 1
ATOM 2220 C CA . ILE A 1 297 ? -1.912 10.600 -0.450 1.00 98.75 297 ILE A CA 1
ATOM 2221 C C . ILE A 1 297 ? -2.999 11.425 0.248 1.00 98.75 297 ILE A C 1
ATOM 2223 O O . ILE A 1 297 ? -4.165 11.348 -0.126 1.00 98.75 297 ILE A O 1
ATOM 2227 N N . LYS A 1 298 ? -2.623 12.285 1.201 1.00 98.31 298 LYS A N 1
ATOM 2228 C CA . LYS A 1 298 ? -3.562 13.168 1.906 1.00 98.31 298 LYS A CA 1
ATOM 2229 C C . LYS A 1 298 ? -4.249 14.199 1.012 1.00 98.31 298 LYS A C 1
ATOM 2231 O O . LYS A 1 298 ? -5.347 14.629 1.352 1.00 98.31 298 LYS A O 1
ATOM 2236 N N . SER A 1 299 ? -3.650 14.591 -0.115 1.00 98.19 299 SER A N 1
ATOM 2237 C CA . SER A 1 299 ? -4.330 15.456 -1.089 1.00 98.19 299 SER A CA 1
ATOM 2238 C C . SER A 1 299 ? -5.356 14.704 -1.945 1.00 98.19 299 SER A C 1
ATOM 2240 O O . SER A 1 299 ? -6.240 15.337 -2.519 1.00 98.19 299 SER A O 1
ATOM 2242 N N . LEU A 1 300 ? -5.262 13.371 -2.011 1.00 97.69 300 LEU A N 1
ATOM 2243 C CA . LEU A 1 300 ? -6.220 12.494 -2.689 1.00 97.69 300 LEU A CA 1
ATOM 2244 C C . LEU A 1 300 ? -7.331 12.007 -1.746 1.00 97.69 300 LEU A C 1
ATOM 2246 O O . LEU A 1 300 ? -8.481 11.907 -2.163 1.00 97.69 300 LEU A O 1
ATOM 2250 N N . ASP A 1 301 ? -6.989 11.710 -0.490 1.00 97.19 301 ASP A N 1
ATOM 2251 C CA . ASP A 1 301 ? -7.896 11.198 0.541 1.00 97.19 301 ASP A CA 1
ATOM 2252 C C . ASP A 1 301 ? -7.508 11.764 1.919 1.00 97.19 301 ASP A C 1
ATOM 2254 O O . ASP A 1 301 ? -6.661 11.232 2.644 1.00 97.19 301 ASP A O 1
ATOM 2258 N N . ALA A 1 302 ? -8.118 12.897 2.279 1.00 95.12 302 ALA A N 1
ATOM 2259 C CA . ALA A 1 302 ? -7.793 13.620 3.508 1.00 95.12 302 ALA A CA 1
ATOM 2260 C C . ALA A 1 302 ? -8.206 12.858 4.782 1.00 95.12 302 ALA A C 1
ATOM 2262 O O . ALA A 1 302 ? -7.551 12.991 5.824 1.00 95.12 302 ALA A O 1
ATOM 2263 N N . ASN A 1 303 ? -9.264 12.045 4.691 1.00 90.50 303 ASN A N 1
ATOM 2264 C CA . ASN A 1 303 ? -9.939 11.452 5.846 1.00 90.50 303 ASN A CA 1
ATOM 2265 C C . ASN A 1 303 ? -9.360 10.092 6.258 1.00 90.50 303 ASN A C 1
ATOM 2267 O O . ASN A 1 303 ? -9.599 9.649 7.379 1.00 90.50 303 ASN A O 1
ATOM 2271 N N . ARG A 1 304 ? -8.589 9.428 5.390 1.00 96.62 304 ARG A N 1
ATOM 2272 C CA . ARG A 1 304 ? -7.986 8.121 5.687 1.00 96.62 304 ARG A CA 1
ATOM 2273 C C . ARG A 1 304 ? -6.691 8.233 6.472 1.00 96.62 304 ARG A C 1
ATOM 2275 O O . ARG A 1 304 ? -5.895 9.136 6.221 1.00 96.62 304 ARG A O 1
ATOM 2282 N N . MET A 1 305 ? -6.425 7.301 7.384 1.00 98.62 305 MET A N 1
ATOM 2283 C CA . MET A 1 305 ? -5.095 7.184 7.988 1.00 98.62 305 MET A CA 1
ATOM 2284 C C . MET A 1 305 ? -4.036 6.842 6.928 1.00 98.62 305 MET A C 1
ATOM 2286 O O . MET A 1 305 ? -4.333 6.218 5.909 1.00 98.62 305 MET A O 1
ATOM 2290 N N . VAL A 1 306 ? -2.799 7.269 7.177 1.00 98.81 306 VAL A N 1
ATOM 2291 C CA . VAL A 1 306 ? -1.636 6.984 6.330 1.00 98.81 306 VAL A CA 1
ATOM 2292 C C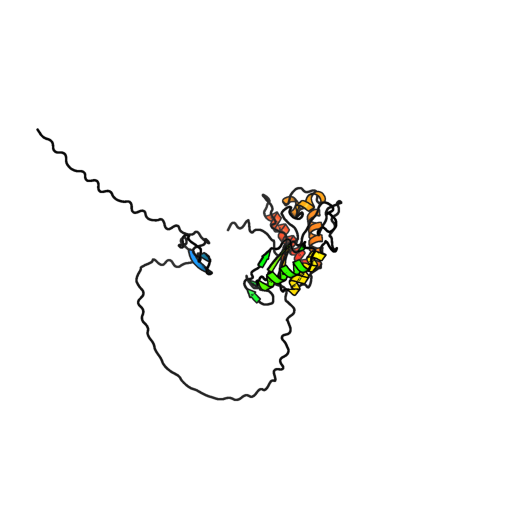 . VAL A 1 306 ? -0.500 6.507 7.231 1.00 98.81 306 VAL A C 1
ATOM 2294 O O . VAL A 1 306 ? -0.287 7.100 8.287 1.00 98.81 306 VAL A O 1
ATOM 2297 N N . THR A 1 307 ? 0.206 5.450 6.834 1.00 98.75 307 THR A N 1
ATOM 2298 C CA . THR A 1 307 ? 1.331 4.864 7.584 1.00 98.75 307 THR A CA 1
ATOM 2299 C C . THR A 1 307 ? 2.500 4.523 6.657 1.00 98.75 307 THR A C 1
ATOM 2301 O O . THR A 1 307 ? 2.322 4.435 5.444 1.00 98.75 307 THR A O 1
ATOM 2304 N N . THR A 1 308 ? 3.708 4.365 7.199 1.00 98.38 308 THR A N 1
ATOM 2305 C CA . THR A 1 308 ? 4.925 4.178 6.389 1.00 98.38 308 THR A CA 1
ATOM 2306 C C . THR A 1 308 ? 5.096 2.743 5.893 1.00 98.38 308 THR A C 1
ATOM 2308 O O . THR A 1 308 ? 5.467 2.549 4.738 1.00 98.38 308 THR A O 1
ATOM 2311 N N . GLY A 1 309 ? 4.788 1.761 6.747 1.00 98.19 309 GLY A N 1
ATOM 2312 C CA . GLY A 1 309 ? 5.068 0.341 6.506 1.00 98.19 309 GLY A CA 1
ATOM 2313 C C . GLY A 1 309 ? 6.528 -0.052 6.757 1.00 98.19 309 GLY A C 1
ATOM 2314 O O . GLY A 1 309 ? 6.953 -1.131 6.350 1.00 98.19 309 GLY A O 1
ATOM 2315 N N . GLU A 1 310 ? 7.300 0.824 7.411 1.00 96.31 310 GLU A N 1
ATOM 2316 C CA . GLU A 1 310 ? 8.663 0.545 7.873 1.00 96.31 310 GLU A CA 1
ATOM 2317 C C . GLU A 1 310 ? 8.688 -0.542 8.956 1.00 96.31 310 GLU A C 1
ATOM 2319 O O . GLU A 1 310 ? 7.765 -0.677 9.757 1.00 96.31 310 GLU A O 1
ATOM 2324 N N . GLU A 1 311 ? 9.803 -1.266 9.040 1.00 95.88 311 GLU A N 1
ATOM 2325 C CA . GLU A 1 311 ? 10.015 -2.349 10.014 1.00 95.88 311 GLU A CA 1
ATOM 2326 C C . GLU A 1 311 ? 10.347 -1.852 11.431 1.00 95.88 311 GLU A C 1
ATOM 2328 O O . GLU A 1 311 ? 10.426 -2.641 12.369 1.00 95.88 311 GLU A O 1
ATOM 2333 N N . GLY A 1 312 ? 10.562 -0.543 11.598 1.00 91.19 312 GLY A N 1
ATOM 2334 C CA . GLY A 1 312 ? 10.876 0.076 12.890 1.00 91.19 312 GLY A CA 1
ATOM 2335 C C . GLY A 1 312 ? 12.369 0.171 13.230 1.00 91.19 312 GLY A C 1
ATOM 2336 O O . GLY A 1 312 ? 12.718 0.424 14.383 1.00 91.19 312 GLY A O 1
ATOM 2337 N N . PHE A 1 313 ? 13.270 -0.005 12.256 1.00 85.44 313 PHE A N 1
ATOM 2338 C CA . PHE A 1 313 ? 14.701 0.262 12.449 1.00 85.44 313 PHE A CA 1
ATOM 2339 C C . PHE A 1 313 ? 14.987 1.759 12.665 1.00 85.44 313 PHE A C 1
ATOM 2341 O O . PHE A 1 313 ? 14.200 2.624 12.295 1.00 85.44 313 PHE A O 1
ATOM 2348 N N . GLY A 1 314 ? 16.148 2.082 13.244 1.00 64.38 314 GLY A N 1
ATOM 2349 C CA . GLY A 1 314 ? 16.581 3.474 13.434 1.00 64.38 314 GLY A CA 1
ATOM 2350 C C . GLY A 1 314 ? 16.043 4.156 14.697 1.00 64.38 314 GLY A C 1
ATOM 2351 O O . GLY A 1 314 ? 16.345 5.325 14.927 1.00 64.38 314 GLY A O 1
ATOM 2352 N N . LEU A 1 315 ? 15.319 3.428 15.553 1.00 52.06 315 LEU A N 1
ATOM 2353 C CA . LEU A 1 315 ? 15.038 3.832 16.931 1.00 52.06 315 LEU A CA 1
ATOM 2354 C C . LEU A 1 315 ? 16.260 3.545 17.819 1.00 52.06 315 LEU A C 1
ATOM 2356 O O . LEU A 1 315 ? 16.232 2.665 18.675 1.00 52.06 315 LEU A O 1
ATOM 2360 N N . SER A 1 316 ? 17.364 4.261 17.603 1.00 50.06 316 SER A N 1
ATOM 2361 C CA . SER A 1 316 ? 18.343 4.435 18.680 1.00 50.06 316 SER A CA 1
ATOM 2362 C C . SER A 1 316 ? 17.750 5.447 19.661 1.00 50.06 316 SER A C 1
ATOM 2364 O O . SER A 1 316 ? 17.812 6.653 19.413 1.00 50.06 316 SER A O 1
ATOM 2366 N N . ILE A 1 317 ? 17.088 4.933 20.698 1.00 43.44 317 ILE A N 1
ATOM 2367 C CA . ILE A 1 317 ? 16.721 5.676 21.913 1.00 43.44 317 ILE A CA 1
ATOM 2368 C C . ILE A 1 317 ? 17.955 5.936 22.773 1.00 43.44 317 ILE A C 1
ATOM 2370 O O . ILE A 1 317 ? 18.826 5.039 22.832 1.00 43.44 317 ILE A O 1
#

Radius of gyration: 31.86 Å; Cα contacts (8 Å, |Δi|>4): 500; chains: 1; bounding box: 113×56×93 Å

Organism: Hortaea werneckii (NCBI:txid91943)

Nearest PDB structures (foldseek):
  3wh9-assembly2_B  TM=9.908E-01  e=5.794E-32  Aspergillus niger
  3wfl-assembly1_A  TM=9.889E-01  e=1.427E-29  Talaromyces trachyspermus
  3ziz-assembly1_A  TM=9.882E-01  e=2.328E-29  Podospora anserina
  1qnq-assembly1_A  TM=9.830E-01  e=3.885E-28  Trichoderma reesei
  4awe-assembly1_A  TM=9.064E-01  e=2.786E-21  Neurospora sitophila

Sequence (317 aa):
MKHSSSLAALAAVAPFLAAAQQEVGAYGQCGGSSYSGPTACVSGYHCQRHNDYYSQCVPGGPETTSTVDPVTKVVSSTANTVSTSATSALSTASSTETGSPAGTSPASYPTTSGTSFVIDGEAGYFAGTNSYWIGFLTNNDDVDLVMQHLKESGLKILRVWGFNDVTSTPSDGTVYFQSFAGGEPTINTGANGLQRLDYVVKSAEAHGIKLIINFVNNWTDYGGMAAYFDYAGISDNTEWYNNTKAQTQYKKYIKAVVSRYPSSPAIFAWELANEPRCTGCDLSILKTWIADTAKYIKSLDANRMVTTGEEGFGLSI

InterPro domains:
  IPR000254 Cellulose-binding domain [PF00734] (26-54)
  IPR000254 Cellulose-binding domain [PS00562] (30-57)
  IPR000254 Cellulose-binding domain [PS51164] (22-58)
  IPR000254 Cellulose-binding domain [SM00236] (25-58)
  IPR001547 Glycoside hydrolase, family 5 [PF26410] (111-312)
  IPR017853 Glycoside hydrolase superfamily [SSF51445] (109-315)
  IPR035971 Cellulose-binding domain superfamily [SSF57180] (24-58)
  IPR045053 Mannan endo-1,4-beta-mannosidase-like [PTHR31451] (108-313)

Secondary structure (DSSP, 8-state):
---------------------PPBPTT-EEE-TT--S--PBPTTEEEEEEETTEEEEEE------------------------------------------------PPPEEETTEEEETTEEE---EEE-TTGGG---HHHHHHHHHHHHHTT--EEEEE---EESSPPPTT---SEE-TTSS-EE--STTTHHHHHHHHHHHHHHT-EEEEES-BSSSTTS-GGGGHHHHT--SHHHHHH-HHHHHHHHHHHHHHHTT-TT-TTEEEEES-BS---TTS-HHHHHHHHHHHHHHHHHH-SSSEEE-----TT---